Protein AF-0000000075761206 (afdb_homodimer)

pLDDT: mean 88.57, std 21.45, range [25.67, 98.94]

Structure (mmCIF, N/CA/C/O backbone):
data_AF-0000000075761206-model_v1
#
loop_
_entity.id
_entity.type
_entity.pdbx_description
1 polymer 'LexA repressor'
#
loop_
_atom_site.group_PDB
_atom_site.id
_atom_site.type_symbol
_atom_site.label_atom_id
_atom_site.label_alt_id
_atom_site.label_comp_id
_atom_site.label_asym_id
_atom_site.label_entity_id
_atom_site.label_seq_id
_atom_site.pdbx_PDB_ins_code
_atom_site.Cartn_x
_atom_site.Cartn_y
_atom_site.Cartn_z
_atom_site.occupancy
_atom_site.B_iso_or_equiv
_atom_site.auth_seq_id
_atom_site.auth_comp_id
_atom_site.auth_asym_id
_atom_site.auth_atom_id
_atom_site.pdbx_PDB_model_num
ATOM 1 N N . MET A 1 1 ? 5.352 8.328 -71.312 1 27.55 1 MET A N 1
ATOM 2 C CA . MET A 1 1 ? 6.062 8.516 -70.062 1 27.55 1 MET A CA 1
ATOM 3 C C . MET A 1 1 ? 5.094 8.875 -68.938 1 27.55 1 MET A C 1
ATOM 5 O O . MET A 1 1 ? 4.555 9.984 -68.875 1 27.55 1 MET A O 1
ATOM 9 N N . THR A 1 2 ? 4.219 7.879 -68.5 1 35.56 2 THR A N 1
ATOM 10 C CA . THR A 1 2 ? 3.029 7.973 -67.625 1 35.56 2 THR A CA 1
ATOM 11 C C . THR A 1 2 ? 3.402 8.359 -66.25 1 35.56 2 THR A C 1
ATOM 13 O O . THR A 1 2 ? 4.27 7.73 -65.625 1 35.56 2 THR A O 1
ATOM 16 N N . PRO A 1 3 ? 3.1 9.602 -65.75 1 34.59 3 PRO A N 1
ATOM 17 C CA . PRO A 1 3 ? 3.418 10.18 -64.438 1 34.59 3 PRO A CA 1
ATOM 18 C C . PRO A 1 3 ? 2.924 9.312 -63.281 1 34.59 3 PRO A C 1
ATOM 20 O O . PRO A 1 3 ? 1.817 8.773 -63.344 1 34.59 3 PRO A O 1
ATOM 23 N N . GLY A 1 4 ? 3.855 8.555 -62.625 1 31.3 4 GLY A N 1
ATOM 24 C CA . GLY A 1 4 ? 3.67 7.648 -61.531 1 31.3 4 GLY A CA 1
ATOM 25 C C . GLY A 1 4 ? 2.982 8.297 -60.344 1 31.3 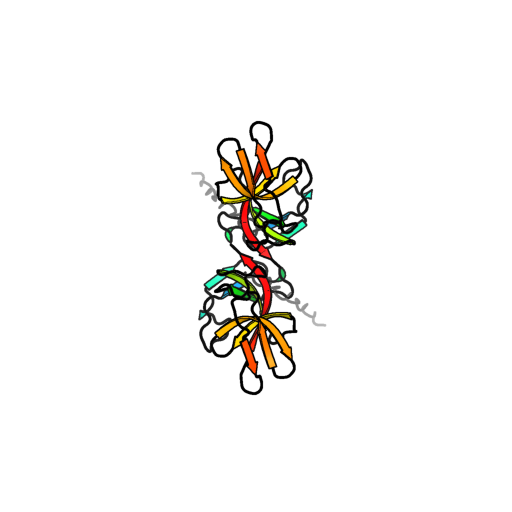4 GLY A C 1
ATOM 26 O O . GLY A 1 4 ? 3.314 9.422 -59.969 1 31.3 4 GLY A O 1
ATOM 27 N N . ALA A 1 5 ? 1.617 8.148 -60.25 1 36.09 5 ALA A N 1
ATOM 28 C CA . ALA A 1 5 ? 0.769 8.516 -59.125 1 36.09 5 ALA A CA 1
ATOM 29 C C . ALA A 1 5 ? 1.471 8.234 -57.781 1 36.09 5 ALA A C 1
ATOM 31 O O . ALA A 1 5 ? 2.035 7.152 -57.594 1 36.09 5 ALA A O 1
ATOM 32 N N . SER A 1 6 ? 2.074 9.281 -57.094 1 34.81 6 SER A N 1
ATOM 33 C CA . SER A 1 6 ? 2.639 9.344 -55.75 1 34.81 6 SER A CA 1
ATOM 34 C C . SER A 1 6 ? 1.782 8.57 -54.781 1 34.81 6 SER A C 1
ATOM 36 O O . SER A 1 6 ? 0.569 8.773 -54.688 1 34.81 6 SER A O 1
ATOM 38 N N . ARG A 1 7 ? 1.933 7.285 -54.656 1 32.91 7 ARG A N 1
ATOM 39 C CA . ARG A 1 7 ? 1.327 6.43 -53.656 1 32.91 7 ARG A CA 1
ATOM 40 C C . ARG A 1 7 ? 1.375 7.09 -52.281 1 32.91 7 ARG A C 1
ATOM 42 O O . ARG A 1 7 ? 2.453 7.426 -51.781 1 32.91 7 ARG A O 1
ATOM 49 N N . GLY A 1 8 ? 0.396 7.957 -52.031 1 32.03 8 GLY A N 1
ATOM 50 C CA . GLY A 1 8 ? 0.216 8.516 -50.719 1 32.03 8 GLY A CA 1
ATOM 51 C C . GLY A 1 8 ? 0.397 7.488 -49.594 1 32.03 8 GLY A C 1
ATOM 52 O O . GLY A 1 8 ? -0.206 6.414 -49.625 1 32.03 8 GLY A O 1
ATOM 53 N N . ILE A 1 9 ? 1.616 7.273 -49.094 1 33.28 9 ILE A N 1
ATOM 54 C CA . ILE A 1 9 ? 1.896 6.473 -47.906 1 33.28 9 ILE A CA 1
ATOM 55 C C . ILE A 1 9 ? 0.897 6.812 -46.812 1 33.28 9 ILE A C 1
ATOM 57 O O . ILE A 1 9 ? 0.814 7.965 -46.375 1 33.28 9 ILE A O 1
ATOM 61 N N . ARG A 1 10 ? -0.232 6.105 -46.844 1 31.61 10 ARG A N 1
ATOM 62 C CA . ARG A 1 10 ? -1.159 6.234 -45.719 1 31.61 10 ARG A CA 1
ATOM 63 C C . ARG A 1 10 ? -0.436 6.07 -44.375 1 31.61 10 ARG A C 1
ATOM 65 O O . ARG A 1 10 ? 0.305 5.105 -44.188 1 31.61 10 ARG A O 1
ATOM 72 N N . ILE A 1 11 ? -0.038 7.152 -43.719 1 33.81 11 ILE A N 1
ATOM 73 C CA . ILE A 1 11 ? 0.456 7.129 -42.344 1 33.81 11 ILE A CA 1
ATOM 74 C C . ILE A 1 11 ? -0.435 6.227 -41.5 1 33.81 11 ILE A C 1
ATOM 76 O O . ILE A 1 11 ? -1.654 6.41 -41.469 1 33.81 11 ILE A O 1
ATOM 80 N N . PRO A 1 12 ? 0.024 5.035 -41.219 1 35.25 12 PRO A N 1
ATOM 81 C CA . PRO A 1 12 ? -0.83 4.207 -40.375 1 35.25 12 PRO A CA 1
ATOM 82 C C . PRO A 1 12 ? -1.473 4.996 -39.25 1 35.25 12 PRO A C 1
ATOM 84 O O . PRO A 1 12 ? -0.913 5.996 -38.781 1 35.25 12 PRO A O 1
ATOM 87 N N . ASP A 1 13 ? -2.719 5.109 -39.25 1 35.94 13 ASP A N 1
ATOM 88 C CA . ASP A 1 13 ? -3.486 5.664 -38.125 1 35.94 13 ASP A CA 1
ATOM 89 C C . ASP A 1 13 ? -2.875 5.27 -36.781 1 35.94 13 ASP A C 1
ATOM 91 O O . ASP A 1 13 ? -2.721 4.082 -36.5 1 35.94 13 ASP A O 1
ATOM 95 N N . PHE A 1 14 ? -1.848 5.969 -36.375 1 33.09 14 PHE A N 1
ATOM 96 C CA . PHE A 1 14 ? -1.471 5.82 -34.969 1 33.09 14 PHE A CA 1
ATOM 97 C C . PHE A 1 14 ? -2.707 5.715 -34.094 1 33.09 14 PHE A C 1
ATOM 99 O O . PHE A 1 14 ? -3.441 6.691 -33.938 1 33.09 14 PHE A O 1
ATOM 106 N N . GLU A 1 15 ? -3.49 4.758 -34.281 1 36.69 15 GLU A N 1
ATOM 107 C CA . GLU A 1 15 ? -4.492 4.59 -33.219 1 36.69 15 GLU A CA 1
ATOM 108 C C . GLU A 1 15 ? -3.906 4.898 -31.844 1 36.69 15 GLU A C 1
ATOM 110 O O . GLU A 1 15 ? -2.855 4.371 -31.469 1 36.69 15 GLU A O 1
ATOM 115 N N . PRO A 1 16 ? -4.066 6.102 -31.344 1 37.22 16 PRO A N 1
ATOM 116 C CA . PRO A 1 16 ? -3.512 6.312 -30 1 37.22 16 PRO A CA 1
ATOM 117 C C . PRO A 1 16 ? -3.559 5.051 -29.141 1 37.22 16 PRO A C 1
ATOM 119 O O . PRO A 1 16 ? -4.418 4.191 -29.344 1 37.22 16 PRO A O 1
ATOM 122 N N . ALA A 1 17 ? -2.467 4.559 -28.703 1 38.97 17 ALA A N 1
ATOM 123 C CA . ALA A 1 17 ? -2.492 3.453 -27.75 1 38.97 17 ALA A CA 1
ATOM 124 C C . ALA A 1 17 ? -3.783 3.461 -26.922 1 38.97 17 ALA A C 1
ATOM 126 O O . ALA A 1 17 ? -4.348 4.523 -26.656 1 38.97 17 ALA A O 1
ATOM 127 N N . PRO A 1 18 ? -4.742 2.584 -27.094 1 39.47 18 PRO A N 1
ATOM 128 C CA . PRO A 1 18 ? -5.973 2.658 -26.297 1 39.47 18 PRO A CA 1
ATOM 129 C C . PRO A 1 18 ? -5.828 3.557 -25.062 1 39.47 18 PRO A C 1
ATOM 131 O O . PRO A 1 18 ? -4.719 3.736 -24.547 1 39.47 18 PRO A O 1
ATOM 134 N N . ALA A 1 19 ? -6.504 4.516 -24.797 1 43.75 19 ALA A N 1
ATOM 135 C CA . ALA A 1 19 ? -6.664 5.219 -23.531 1 43.75 19 ALA A CA 1
ATOM 136 C C . ALA A 1 19 ? -6.098 4.395 -22.375 1 43.75 19 ALA A C 1
ATOM 138 O O . ALA A 1 19 ? -6.336 3.188 -22.297 1 43.75 19 ALA A O 1
ATOM 139 N N . GLU A 1 20 ? -4.824 4.523 -21.859 1 52.78 20 GLU A N 1
ATOM 140 C CA . GLU A 1 20 ? -4.066 3.891 -20.781 1 52.78 20 GLU A CA 1
ATOM 141 C C . GLU A 1 20 ? -5 3.266 -19.75 1 52.78 20 GLU A C 1
ATOM 143 O O . GLU A 1 20 ? -5.543 3.965 -18.891 1 52.78 20 GLU A O 1
ATOM 148 N N . THR A 1 21 ? -5.77 2.318 -20.062 1 67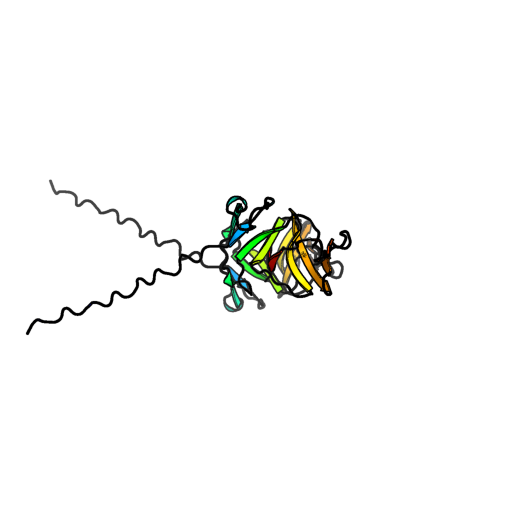.06 21 THR A N 1
ATOM 149 C CA . THR A 1 21 ? -6.781 1.585 -19.312 1 67.06 21 THR A CA 1
ATOM 150 C C . THR A 1 21 ? -6.234 1.143 -17.953 1 67.06 21 THR A C 1
ATOM 152 O O . THR A 1 21 ? -5.078 0.733 -17.844 1 67.06 21 THR A O 1
ATOM 155 N N . GLY A 1 22 ? -6.676 1.51 -16.703 1 91.56 22 GLY A N 1
ATOM 156 C CA . GLY A 1 22 ? -6.488 1.137 -15.312 1 91.56 22 GLY A CA 1
ATOM 157 C C . GLY A 1 22 ? -6.25 -0.348 -15.125 1 91.56 22 GLY A C 1
ATOM 158 O O . GLY A 1 22 ? -6.051 -1.081 -16.094 1 91.56 22 GLY A O 1
ATOM 159 N N . LEU A 1 23 ? -5.902 -0.805 -14.047 1 97.88 23 LEU A N 1
ATOM 160 C CA . LEU A 1 23 ? -5.691 -2.199 -13.68 1 97.88 23 LEU A CA 1
ATOM 161 C C . LEU A 1 23 ? -6.977 -2.822 -13.141 1 97.88 23 LEU A C 1
ATOM 163 O O . LEU A 1 23 ? -7.641 -2.244 -12.281 1 97.88 23 LEU A O 1
ATOM 167 N N . PRO A 1 24 ? -7.336 -4.016 -13.727 1 98.25 24 PRO A N 1
ATOM 168 C CA . PRO A 1 24 ? -8.492 -4.691 -13.141 1 98.25 24 PRO A CA 1
ATOM 169 C C . PRO A 1 24 ? -8.234 -5.184 -11.719 1 98.25 24 PRO A C 1
ATOM 171 O O . PRO A 1 24 ? -7.125 -5.617 -11.406 1 98.25 24 PRO A O 1
ATOM 174 N N . ILE A 1 25 ? -9.211 -5.113 -10.891 1 98.5 25 ILE A N 1
ATOM 175 C CA . ILE A 1 25 ? -9.164 -5.656 -9.539 1 98.5 25 ILE A CA 1
ATOM 176 C C . ILE A 1 25 ? -9.867 -7.012 -9.5 1 98.5 25 ILE A C 1
ATOM 178 O O . ILE A 1 25 ? -11.062 -7.105 -9.781 1 98.5 25 ILE A O 1
ATOM 182 N N . ILE A 1 26 ? -9.047 -7.977 -9.172 1 98.44 26 ILE A N 1
ATOM 183 C CA . ILE A 1 26 ? -9.547 -9.344 -9.078 1 98.44 26 ILE A CA 1
ATOM 184 C C . ILE A 1 26 ? -9.93 -9.656 -7.637 1 98.44 26 ILE A C 1
ATOM 186 O O . ILE A 1 26 ? -9.125 -9.5 -6.719 1 98.44 26 ILE A O 1
ATOM 190 N N . GLY A 1 27 ? -11.117 -10.102 -7.465 1 95.88 27 GLY A N 1
ATOM 191 C CA . GLY A 1 27 ? -11.586 -10.508 -6.152 1 95.88 27 GLY A CA 1
ATOM 192 C C . GLY A 1 27 ? -11.531 -12.008 -5.93 1 95.88 27 GLY A C 1
ATOM 193 O O . GLY A 1 27 ? -10.469 -12.617 -6.043 1 95.88 27 GLY A O 1
ATOM 194 N N . ARG A 1 28 ? -12.648 -12.617 -5.766 1 90.56 28 ARG A N 1
ATOM 195 C CA . ARG A 1 28 ? -12.719 -14.055 -5.539 1 90.56 28 ARG A CA 1
ATOM 196 C C . ARG A 1 28 ? -12.43 -14.828 -6.824 1 90.56 28 ARG A C 1
ATOM 198 O O . ARG A 1 28 ? -13.031 -14.562 -7.867 1 90.56 28 ARG A O 1
ATOM 205 N N . VAL A 1 29 ? -11.523 -15.703 -6.621 1 94.75 29 VAL A N 1
ATOM 206 C CA . VAL A 1 29 ? -11.117 -16.5 -7.777 1 94.75 29 VAL A CA 1
ATOM 207 C C . VAL A 1 29 ? -11.812 -17.859 -7.742 1 94.75 29 VAL A C 1
ATOM 209 O O . VAL A 1 29 ? -11.656 -18.609 -6.777 1 94.75 29 VAL A O 1
ATOM 212 N N . ALA A 1 30 ? -12.539 -18.156 -8.75 1 89.5 30 ALA A N 1
ATOM 213 C CA . ALA A 1 30 ? -13.242 -19.438 -8.859 1 89.5 30 ALA A CA 1
ATOM 214 C C . ALA A 1 30 ? -12.289 -20.562 -9.234 1 89.5 30 ALA A C 1
ATOM 216 O O . ALA A 1 30 ? -11.344 -20.359 -10 1 89.5 30 ALA A O 1
ATOM 217 N N . ALA A 1 31 ? -12.68 -21.719 -8.711 1 89.56 31 ALA A N 1
ATOM 218 C CA . ALA A 1 31 ? -11.875 -22.891 -9.039 1 89.56 31 ALA A CA 1
ATOM 219 C C . ALA A 1 31 ? -11.953 -23.219 -10.523 1 89.56 31 ALA A C 1
ATOM 221 O O . ALA A 1 31 ? -13.023 -23.125 -11.133 1 89.56 31 ALA A O 1
ATOM 222 N N . GLY A 1 32 ? -10.758 -23.484 -11 1 87.5 32 GLY A N 1
ATOM 223 C CA . GLY A 1 32 ? -10.711 -24.016 -12.359 1 87.5 32 GLY A CA 1
ATOM 224 C C . GLY A 1 32 ? -10.734 -22.922 -13.422 1 87.5 32 GLY A C 1
ATOM 225 O O . GLY A 1 32 ? -10.719 -23.219 -14.617 1 87.5 32 GLY A O 1
ATOM 226 N N . ALA A 1 33 ? -10.852 -21.75 -13.047 1 92.69 33 ALA A N 1
ATOM 227 C CA . ALA A 1 33 ? -10.883 -20.656 -14.016 1 92.69 33 ALA A CA 1
ATOM 228 C C . ALA A 1 33 ? -9.594 -19.844 -13.961 1 92.69 33 ALA A C 1
ATOM 230 O O . ALA A 1 33 ? -8.984 -19.719 -12.906 1 92.69 33 ALA A O 1
ATOM 231 N N . PRO A 1 34 ? -9.25 -19.312 -15.133 1 94.88 34 PRO A N 1
ATOM 232 C CA . PRO A 1 34 ? -8.078 -18.438 -15.117 1 94.88 34 PRO A CA 1
ATOM 233 C C . PRO A 1 34 ? -8.25 -17.25 -14.188 1 94.88 34 PRO A C 1
ATOM 235 O O . PRO A 1 34 ? -9.359 -16.719 -14.055 1 94.88 34 PRO A O 1
ATOM 238 N N . ILE A 1 35 ? -7.223 -16.828 -13.594 1 95.81 35 ILE A N 1
ATOM 239 C CA . ILE A 1 35 ? -7.281 -15.773 -12.586 1 95.81 35 ILE A CA 1
ATOM 240 C C . ILE A 1 35 ? -7.871 -14.508 -13.203 1 95.81 35 ILE A C 1
ATOM 242 O O . ILE A 1 35 ? -8.578 -13.758 -12.531 1 95.81 35 ILE A O 1
ATOM 246 N N . LEU A 1 36 ? -7.578 -14.266 -14.484 1 96 36 LEU A N 1
ATOM 247 C CA . LEU A 1 36 ? -8 -13.016 -15.109 1 96 36 LEU A CA 1
ATOM 248 C C . LEU A 1 36 ? -9.344 -13.18 -15.812 1 96 36 LEU A C 1
ATOM 250 O O . LEU A 1 36 ? -9.734 -12.344 -16.625 1 96 36 LEU A O 1
ATOM 254 N N . ALA A 1 37 ? -9.992 -14.242 -15.508 1 96.25 37 ALA A N 1
ATOM 255 C CA . ALA A 1 37 ? -11.328 -14.43 -16.062 1 96.25 37 ALA A CA 1
ATOM 256 C C . ALA A 1 37 ? -12.242 -13.266 -15.695 1 96.25 37 ALA A C 1
ATOM 258 O O . ALA A 1 37 ? -12.18 -12.742 -14.578 1 96.25 37 ALA A O 1
ATOM 259 N N . GLN A 1 38 ? -13.117 -12.898 -16.578 1 94.69 38 GLN A N 1
ATOM 260 C CA . GLN A 1 38 ? -14.008 -11.758 -16.391 1 94.69 38 GLN A CA 1
ATOM 261 C C . GLN A 1 38 ? -14.844 -11.906 -15.125 1 94.69 38 GLN A C 1
ATOM 263 O O . GLN A 1 38 ? -15.148 -10.922 -14.453 1 94.69 38 GLN A O 1
ATOM 268 N N . GLN A 1 39 ? -15.18 -13.109 -14.844 1 95.31 39 GLN A N 1
ATOM 269 C CA . GLN A 1 39 ? -16.047 -13.375 -13.695 1 95.31 39 GLN A CA 1
ATOM 270 C C . GLN A 1 39 ? -15.336 -13.008 -12.391 1 95.31 39 GLN A C 1
ATOM 272 O O . GLN A 1 39 ? -15.984 -12.859 -11.352 1 95.31 39 GLN A O 1
ATOM 277 N N . HIS A 1 40 ? -14.031 -12.898 -12.43 1 96.5 40 HIS A N 1
ATOM 278 C CA . HIS A 1 40 ? -13.266 -12.586 -11.227 1 96.5 40 HIS A CA 1
ATOM 279 C C . HIS A 1 40 ? -13.078 -11.078 -11.07 1 96.5 40 HIS A C 1
ATOM 281 O O . HIS A 1 40 ? -12.695 -10.609 -10 1 96.5 40 HIS A O 1
ATOM 287 N N . VAL A 1 41 ? -13.336 -10.266 -12.062 1 96.81 41 VAL A N 1
ATOM 288 C CA . VAL A 1 41 ? -13.055 -8.836 -12.062 1 96.81 41 VAL A CA 1
ATOM 289 C C . VAL A 1 41 ? -14.133 -8.102 -11.281 1 96.81 41 VAL A C 1
ATOM 291 O O . VAL A 1 41 ? -15.312 -8.133 -11.641 1 96.81 41 VAL A O 1
ATOM 294 N N . GLU A 1 42 ? -13.734 -7.406 -10.281 1 96.81 42 GLU A N 1
ATOM 295 C CA . GLU A 1 42 ? -14.656 -6.645 -9.445 1 96.81 42 GLU A CA 1
ATOM 296 C C . GLU A 1 42 ? -14.789 -5.203 -9.93 1 96.81 42 GLU A C 1
ATOM 298 O O . GLU A 1 42 ? -15.891 -4.656 -9.984 1 96.81 42 GLU A O 1
ATOM 303 N N . GLU A 1 43 ? -13.773 -4.582 -10.172 1 95.31 43 GLU A N 1
ATOM 304 C CA . GLU A 1 43 ? -13.641 -3.197 -10.602 1 95.31 43 GLU A CA 1
ATOM 305 C C . GLU A 1 43 ? -12.258 -2.93 -11.188 1 95.31 43 GLU A C 1
ATOM 307 O O . GLU A 1 43 ? -11.508 -3.863 -11.469 1 95.31 43 GLU A O 1
ATOM 312 N N . SER A 1 44 ? -12 -1.65 -11.469 1 96.5 44 SER A N 1
ATOM 313 C CA . SER A 1 44 ? -10.68 -1.269 -11.961 1 96.5 44 SER A CA 1
ATOM 314 C C . SER A 1 44 ? -10.102 -0.104 -11.164 1 96.5 44 SER A C 1
ATOM 316 O O . SER A 1 44 ? -10.844 0.634 -10.508 1 96.5 44 SER A O 1
ATOM 318 N N . CYS A 1 45 ? -8.922 -0.13 -11.133 1 96.38 45 CYS A N 1
ATOM 319 C CA . CYS A 1 45 ? -8.18 0.989 -10.555 1 96.38 45 CYS A CA 1
ATOM 320 C C . CYS A 1 45 ? -7.441 1.771 -11.633 1 96.38 45 CYS A C 1
ATOM 322 O O . CYS A 1 45 ? -6.637 1.204 -12.375 1 96.38 45 CYS A O 1
ATOM 324 N N . GLN A 1 46 ? -7.711 3.043 -11.711 1 95.06 46 GLN A N 1
ATOM 325 C CA . GLN A 1 46 ? -7.082 3.881 -12.727 1 95.06 46 GLN A CA 1
ATOM 326 C C . GLN A 1 46 ? -5.66 4.266 -12.32 1 95.06 46 GLN A C 1
ATOM 328 O O . GLN A 1 46 ? -5.391 5.426 -12.008 1 95.06 46 GLN A O 1
ATOM 333 N N . ILE A 1 47 ? -4.836 3.289 -12.367 1 96.38 47 ILE A N 1
ATOM 334 C CA . ILE A 1 47 ? -3.41 3.475 -12.133 1 96.38 47 ILE A CA 1
ATOM 335 C C . ILE A 1 47 ? -2.613 2.924 -13.312 1 96.38 47 ILE A C 1
ATOM 337 O O . ILE A 1 47 ? -2.992 1.91 -13.906 1 96.38 47 ILE A O 1
ATOM 341 N N . SER A 1 48 ? -1.527 3.621 -13.555 1 95.31 48 SER A N 1
ATOM 342 C CA . SER A 1 48 ? -0.69 3.146 -14.648 1 95.31 48 SER A CA 1
ATOM 343 C C . SER A 1 48 ? -0.005 1.832 -14.297 1 95.31 48 SER A C 1
ATOM 345 O O . SER A 1 48 ? 0.671 1.737 -13.266 1 95.31 48 SER A O 1
ATOM 347 N N . PRO A 1 49 ? -0.146 0.868 -15.148 1 96.94 49 PRO A N 1
ATOM 348 C CA . PRO A 1 49 ? 0.581 -0.384 -14.93 1 96.94 49 PRO A CA 1
ATOM 349 C C . PRO A 1 49 ? 2.084 -0.171 -14.766 1 96.94 49 PRO A C 1
ATOM 351 O O . PRO A 1 49 ? 2.729 -0.888 -13.992 1 96.94 49 PRO A O 1
ATOM 354 N N . ALA A 1 50 ? 2.615 0.796 -15.438 1 96.12 50 ALA A N 1
ATOM 355 C CA . ALA A 1 50 ? 4.055 1.027 -15.5 1 96.12 50 ALA A CA 1
ATOM 356 C C . ALA A 1 50 ? 4.566 1.683 -14.219 1 96.12 50 ALA A C 1
ATOM 358 O O . ALA A 1 50 ? 5.773 1.857 -14.047 1 96.12 50 ALA A O 1
ATOM 359 N N . PHE A 1 51 ? 3.684 1.989 -13.352 1 95.88 51 PHE A N 1
ATOM 360 C CA . PHE A 1 51 ? 4.078 2.498 -12.047 1 95.88 51 PHE A CA 1
ATOM 361 C C . PHE A 1 51 ? 4.824 1.432 -11.25 1 95.88 51 PHE A C 1
ATOM 363 O O . PHE A 1 51 ? 5.621 1.752 -10.367 1 95.88 51 PHE A O 1
ATOM 370 N N . PHE A 1 52 ? 4.531 0.242 -11.586 1 97.75 52 PHE A N 1
ATOM 371 C CA . PHE A 1 52 ? 5.176 -0.91 -10.961 1 97.75 52 PHE A CA 1
ATOM 372 C C . PHE A 1 52 ? 6.254 -1.483 -11.875 1 97.75 52 PHE A C 1
ATOM 374 O O . PHE A 1 52 ? 6.199 -1.307 -13.094 1 97.75 52 PHE A O 1
ATOM 381 N N . HIS A 1 53 ? 7.203 -2.242 -11.219 1 97.38 53 HIS A N 1
ATOM 382 C CA . HIS A 1 53 ? 8.281 -2.854 -11.992 1 97.38 53 HIS A CA 1
ATOM 383 C C . HIS A 1 53 ? 8.594 -4.258 -11.484 1 97.38 53 HIS A C 1
ATOM 385 O O . HIS A 1 53 ? 8.984 -4.434 -10.328 1 97.38 53 HIS A O 1
ATOM 391 N N . PRO A 1 54 ? 8.586 -5.18 -12.453 1 97.88 54 PRO A N 1
ATOM 392 C CA . PRO A 1 54 ? 7.969 -5.148 -13.781 1 97.88 54 PRO A CA 1
ATOM 393 C C . PRO A 1 54 ? 6.531 -4.633 -13.75 1 97.88 54 PRO A C 1
ATOM 395 O O . PRO A 1 54 ? 5.957 -4.461 -12.672 1 97.88 54 PRO A O 1
ATOM 398 N N . ARG A 1 55 ? 5.93 -4.312 -14.867 1 97.56 55 ARG A N 1
ATOM 399 C CA . ARG A 1 55 ? 4.594 -3.725 -14.938 1 97.56 55 ARG A CA 1
ATOM 400 C C . ARG A 1 55 ? 3.551 -4.668 -14.344 1 97.56 55 ARG A C 1
ATOM 402 O O . ARG A 1 55 ? 3.66 -5.887 -14.477 1 97.56 55 ARG A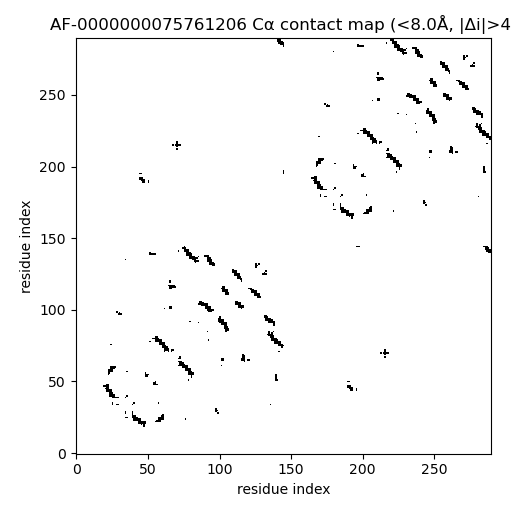 O 1
ATOM 409 N N . ALA A 1 56 ? 2.619 -4.109 -13.688 1 98.5 56 ALA A N 1
ATOM 410 C CA . ALA A 1 56 ? 1.512 -4.898 -13.156 1 98.5 56 ALA A CA 1
ATOM 411 C C . ALA A 1 56 ? 0.485 -5.203 -14.25 1 98.5 56 ALA A C 1
ATOM 413 O O . ALA A 1 56 ? 0.246 -4.383 -15.133 1 98.5 56 ALA A O 1
ATOM 414 N N . ASP A 1 57 ? -0.099 -6.355 -14.055 1 98.5 57 ASP A N 1
ATOM 415 C CA . ASP A 1 57 ? -1.128 -6.758 -15.016 1 98.5 57 ASP A CA 1
ATOM 416 C C . ASP A 1 57 ? -2.514 -6.727 -14.367 1 98.5 57 ASP A C 1
ATOM 418 O O . ASP A 1 57 ? -3.52 -6.559 -15.062 1 98.5 57 ASP A O 1
ATOM 422 N N . TYR A 1 58 ? -2.619 -6.844 -13.141 1 98.69 58 TYR A N 1
ATOM 423 C CA . TYR A 1 58 ? -3.875 -6.801 -12.398 1 98.69 58 TYR A CA 1
ATOM 424 C C . TYR A 1 58 ? -3.625 -6.547 -10.914 1 98.69 58 TYR A C 1
ATOM 426 O O . TYR A 1 58 ? -2.479 -6.574 -10.461 1 98.69 58 TYR A O 1
ATOM 434 N N . LEU A 1 59 ? -4.645 -6.207 -10.211 1 98.75 59 LEU A N 1
ATOM 435 C CA . LEU A 1 59 ? -4.652 -6.113 -8.758 1 98.75 59 LEU A CA 1
ATOM 436 C C . LEU A 1 59 ? -5.461 -7.254 -8.148 1 98.75 59 LEU A C 1
ATOM 438 O O . LEU A 1 59 ? -6.555 -7.57 -8.617 1 98.75 59 LEU A O 1
ATOM 442 N N . LEU A 1 60 ? -4.895 -7.859 -7.164 1 98.75 60 LEU A N 1
ATOM 443 C CA . LEU A 1 60 ? -5.574 -8.953 -6.473 1 98.75 60 LEU A CA 1
ATOM 444 C C . LEU A 1 60 ? -5.969 -8.531 -5.059 1 98.75 60 LEU A C 1
ATOM 446 O O . LEU A 1 60 ? -5.125 -8.086 -4.277 1 98.75 60 LEU A O 1
ATOM 450 N N . ARG A 1 61 ? -7.199 -8.672 -4.754 1 98.62 61 ARG A N 1
ATOM 451 C CA . ARG A 1 61 ? -7.625 -8.367 -3.395 1 98.62 61 ARG A CA 1
ATOM 452 C C . ARG A 1 61 ? -7.137 -9.43 -2.416 1 98.62 61 ARG A C 1
ATOM 454 O O . ARG A 1 61 ? -7.461 -10.609 -2.564 1 98.62 61 ARG A O 1
ATOM 461 N N . VAL A 1 62 ? -6.418 -9.016 -1.457 1 98.44 62 VAL A N 1
ATOM 462 C CA . VAL A 1 62 ? -5.848 -9.914 -0.461 1 98.44 62 VAL A CA 1
ATOM 463 C C . VAL A 1 62 ? -6.91 -10.281 0.573 1 98.44 62 VAL A C 1
ATOM 465 O O . VAL A 1 62 ? -7.672 -9.422 1.022 1 98.44 62 VAL A O 1
ATOM 468 N N . HIS A 1 63 ? -6.941 -11.5 0.872 1 96.94 63 HIS A N 1
ATOM 469 C CA . HIS A 1 63 ? -7.816 -12 1.929 1 96.94 63 HIS A CA 1
ATOM 470 C C . HIS A 1 63 ? -7.016 -12.664 3.041 1 96.94 63 HIS A C 1
ATOM 472 O O . HIS A 1 63 ? -6.227 -13.578 2.781 1 96.94 63 HIS A O 1
ATOM 478 N N . GLY A 1 64 ? -7.234 -12.117 4.258 1 97.12 64 GLY A N 1
ATOM 479 C CA . GLY A 1 64 ? -6.574 -12.719 5.406 1 97.12 64 GLY A CA 1
ATOM 480 C C . GLY A 1 64 ? -5.316 -11.977 5.82 1 97.12 64 GLY A C 1
ATOM 481 O O . GLY A 1 64 ? -5.02 -10.906 5.297 1 97.12 64 GLY A O 1
ATOM 482 N N . MET A 1 65 ? -4.539 -12.672 6.809 1 98 65 MET A N 1
ATOM 483 C CA . MET A 1 65 ? -3.439 -11.961 7.449 1 98 65 MET A CA 1
ATOM 484 C C . MET A 1 65 ? -2.137 -12.742 7.328 1 98 65 MET A C 1
ATOM 486 O O . MET A 1 65 ? -1.213 -12.539 8.117 1 98 65 MET A O 1
ATOM 490 N N . SER A 1 66 ? -2.072 -13.586 6.332 1 98.69 66 SER A N 1
ATOM 491 C CA . SER A 1 66 ? -0.933 -14.5 6.262 1 98.69 66 SER A CA 1
ATOM 492 C C . SER A 1 66 ? 0.359 -13.742 5.969 1 98.69 66 SER A C 1
ATOM 494 O O . SER A 1 66 ? 1.45 -14.219 6.289 1 98.69 66 SER A O 1
ATOM 496 N N . MET A 1 67 ? 0.245 -12.586 5.488 1 98.56 67 MET A N 1
ATOM 497 C CA . MET A 1 67 ? 1.433 -11.859 5.043 1 98.56 67 MET A CA 1
ATOM 498 C C . MET A 1 67 ? 1.62 -10.578 5.852 1 98.56 67 MET A C 1
ATOM 500 O O . MET A 1 67 ? 2.365 -9.688 5.441 1 98.56 67 MET A O 1
ATOM 504 N N . LYS A 1 68 ? 1.112 -10.461 7.008 1 98.19 68 LYS A N 1
ATOM 505 C CA . LYS A 1 68 ? 0.998 -9.234 7.785 1 98.19 68 LYS A CA 1
ATOM 506 C C . LYS A 1 68 ? 2.373 -8.703 8.188 1 98.19 68 LYS A C 1
ATOM 508 O O . LYS A 1 68 ? 2.568 -7.496 8.305 1 98.19 68 LYS A O 1
ATOM 513 N N . ASP A 1 69 ? 3.369 -9.547 8.383 1 97.62 69 ASP A N 1
ATOM 514 C CA . ASP A 1 69 ? 4.66 -9.117 8.906 1 97.62 69 ASP A 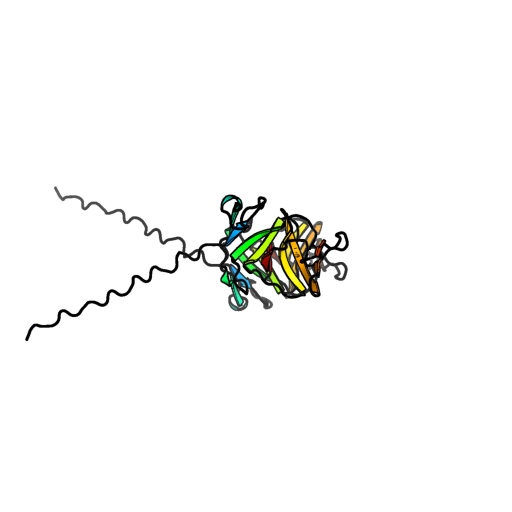CA 1
ATOM 515 C C . ASP A 1 69 ? 5.43 -8.305 7.875 1 97.62 69 ASP A C 1
ATOM 517 O O . ASP A 1 69 ? 6.414 -7.637 8.203 1 97.62 69 ASP A O 1
ATOM 521 N N . ILE A 1 70 ? 4.984 -8.352 6.637 1 97.19 70 ILE A N 1
ATOM 522 C CA . ILE A 1 70 ? 5.641 -7.527 5.621 1 97.19 70 ILE A CA 1
ATOM 523 C C . ILE A 1 70 ? 4.668 -6.465 5.113 1 97.19 70 ILE A C 1
ATOM 525 O O . ILE A 1 70 ? 4.852 -5.922 4.02 1 97.19 70 ILE A O 1
ATOM 529 N N . GLY A 1 71 ? 3.609 -6.277 5.777 1 97.38 71 GLY A N 1
ATOM 530 C CA . GLY A 1 71 ? 2.752 -5.125 5.539 1 97.38 71 GLY A CA 1
ATOM 531 C C . GLY A 1 71 ? 1.658 -5.398 4.523 1 97.38 71 GLY A C 1
ATOM 532 O O . GLY A 1 71 ? 1.135 -4.469 3.902 1 97.38 71 GLY A O 1
ATOM 533 N N . ILE A 1 72 ? 1.369 -6.574 4.246 1 98.38 72 ILE A N 1
ATOM 534 C CA . ILE A 1 72 ? 0.243 -6.941 3.396 1 98.38 72 ILE A CA 1
ATOM 535 C C . ILE A 1 72 ? -0.924 -7.414 4.262 1 98.38 72 ILE A C 1
ATOM 537 O O . ILE A 1 72 ? -0.832 -8.445 4.93 1 98.38 72 ILE A O 1
ATOM 541 N N . TYR A 1 73 ? -2.029 -6.68 4.203 1 98.06 73 TYR A N 1
ATOM 542 C CA . TYR A 1 73 ? -3.145 -6.891 5.117 1 98.06 73 TYR A CA 1
ATOM 543 C C . TYR A 1 73 ? -4.402 -7.297 4.359 1 98.06 73 TYR A C 1
ATOM 545 O O . TYR A 1 73 ? -4.477 -7.133 3.137 1 98.06 73 TYR A O 1
ATOM 553 N N . ASP A 1 74 ? -5.305 -7.82 5.16 1 98.19 74 ASP A N 1
ATOM 554 C CA . ASP A 1 74 ? -6.617 -8.148 4.605 1 98.19 74 ASP A CA 1
ATOM 555 C C . ASP A 1 74 ? -7.242 -6.938 3.918 1 98.19 74 ASP A C 1
ATOM 557 O O . ASP A 1 74 ? -7.27 -5.844 4.484 1 98.19 74 ASP A O 1
ATOM 561 N N . GLY A 1 75 ? -7.703 -7.109 2.668 1 97.56 75 GLY A N 1
ATOM 562 C CA . GLY A 1 75 ? -8.383 -6.055 1.935 1 97.56 75 GLY A CA 1
ATOM 563 C C . GLY A 1 75 ? -7.457 -5.258 1.037 1 97.56 75 GLY A C 1
ATOM 564 O O . GLY A 1 75 ? -7.914 -4.539 0.146 1 97.56 75 GLY A O 1
ATOM 565 N N . ASP A 1 76 ? -6.129 -5.383 1.224 1 98.56 76 ASP A N 1
ATOM 566 C CA . ASP A 1 76 ? -5.168 -4.719 0.35 1 98.56 76 ASP A CA 1
ATOM 567 C C . ASP A 1 76 ? -5.32 -5.191 -1.095 1 98.56 76 ASP A C 1
ATOM 569 O O . ASP A 1 76 ? -5.871 -6.266 -1.347 1 98.56 76 ASP A O 1
ATOM 573 N N . LEU A 1 77 ? -4.875 -4.352 -1.96 1 98.81 77 LEU A N 1
ATOM 574 C CA . LEU A 1 77 ? -4.754 -4.73 -3.363 1 98.81 77 LEU A CA 1
ATOM 575 C C . LEU A 1 77 ? -3.297 -5.008 -3.727 1 98.81 77 LEU A C 1
ATOM 577 O O . LEU A 1 77 ? -2.449 -4.117 -3.627 1 98.81 77 LEU A O 1
ATOM 581 N N . LEU A 1 78 ? -3.039 -6.176 -4.078 1 98.88 78 LEU A N 1
ATOM 582 C CA . LEU A 1 78 ? -1.7 -6.578 -4.496 1 98.88 78 LEU A CA 1
ATOM 583 C C . LEU A 1 78 ? -1.517 -6.371 -6 1 98.88 78 LEU A C 1
ATOM 585 O O . LEU A 1 78 ? -2.303 -6.887 -6.801 1 98.88 78 LEU A O 1
ATOM 589 N N . ALA A 1 79 ? -0.551 -5.59 -6.398 1 98.88 79 ALA A N 1
ATOM 590 C CA . ALA A 1 79 ? -0.192 -5.461 -7.809 1 98.88 79 ALA A CA 1
ATOM 591 C C . ALA A 1 79 ? 0.603 -6.672 -8.281 1 98.88 79 ALA A C 1
ATOM 593 O O . ALA A 1 79 ? 1.608 -7.043 -7.672 1 98.88 79 ALA A O 1
ATOM 594 N N . VAL A 1 80 ? 0.152 -7.242 -9.406 1 98.88 80 VAL A N 1
ATOM 595 C CA . VAL A 1 80 ? 0.717 -8.531 -9.805 1 98.88 80 VAL A CA 1
ATOM 596 C C . VAL A 1 80 ? 1.213 -8.453 -11.242 1 98.88 80 VAL A C 1
ATOM 598 O O . VAL A 1 80 ? 0.5 -7.973 -12.125 1 98.88 80 VAL A O 1
ATOM 601 N N . HIS A 1 81 ? 2.398 -8.812 -11.406 1 98.88 81 HIS A N 1
ATOM 602 C CA . HIS A 1 81 ? 2.941 -9.078 -12.734 1 98.88 81 HIS A CA 1
ATOM 603 C C . HIS A 1 81 ? 2.754 -10.539 -13.125 1 98.88 81 HIS A C 1
ATOM 605 O O . HIS A 1 81 ? 3.275 -11.438 -12.469 1 98.88 81 HIS A O 1
ATOM 611 N N . THR A 1 82 ? 2.012 -10.781 -14.18 1 98.69 82 THR A N 1
ATOM 612 C CA . THR A 1 82 ? 1.726 -12.148 -14.586 1 98.69 82 THR A CA 1
ATOM 613 C C . THR A 1 82 ? 2.99 -12.836 -15.094 1 98.69 82 THR A C 1
ATOM 615 O O . THR A 1 82 ? 3.695 -12.305 -15.953 1 98.69 82 THR A O 1
ATOM 618 N N . THR A 1 83 ? 3.271 -13.992 -14.531 1 98.56 83 THR A N 1
ATOM 619 C CA . THR A 1 83 ? 4.359 -14.867 -14.938 1 98.56 83 THR A CA 1
ATOM 620 C C . THR A 1 83 ? 4.172 -16.266 -14.359 1 98.56 83 THR A C 1
ATOM 622 O O . THR A 1 83 ? 3.418 -16.453 -13.406 1 98.56 83 THR A O 1
ATOM 625 N N . ARG A 1 84 ? 4.867 -17.234 -14.906 1 97.62 84 ARG A N 1
ATOM 626 C CA . ARG A 1 84 ? 4.793 -18.609 -14.414 1 97.62 84 ARG A CA 1
ATOM 627 C C . ARG A 1 84 ? 6.059 -19 -13.656 1 97.62 84 ARG A C 1
ATOM 629 O O . ARG A 1 84 ? 6.168 -20.109 -13.141 1 97.62 84 ARG A O 1
ATOM 636 N N . GLU A 1 85 ? 6.965 -18.031 -13.531 1 97.69 85 GLU A N 1
ATOM 637 C CA . GLU A 1 85 ? 8.25 -18.297 -12.891 1 97.69 85 GLU A CA 1
ATOM 638 C C . GLU A 1 85 ? 8.43 -17.453 -11.641 1 97.69 85 GLU A C 1
ATOM 640 O O . GLU A 1 85 ? 7.93 -16.328 -11.57 1 97.69 85 GLU A O 1
ATOM 645 N N . ALA A 1 86 ? 9.148 -18.094 -10.727 1 98.44 86 ALA A N 1
ATOM 646 C CA . ALA A 1 86 ? 9.484 -17.375 -9.508 1 98.44 86 ALA A CA 1
ATOM 647 C C . ALA A 1 86 ? 10.852 -17.797 -8.977 1 98.44 86 ALA A C 1
ATOM 649 O O . ALA A 1 86 ? 11.25 -18.953 -9.125 1 98.44 86 ALA A O 1
ATOM 650 N N . ARG A 1 87 ? 11.477 -16.891 -8.406 1 98.38 87 ARG A N 1
ATOM 651 C CA . ARG A 1 87 ? 12.734 -17.156 -7.719 1 98.38 87 ARG A CA 1
ATOM 652 C C . ARG A 1 87 ? 12.531 -17.219 -6.207 1 98.38 87 ARG A C 1
ATOM 654 O O . ARG A 1 87 ? 11.602 -16.609 -5.68 1 98.38 87 ARG A O 1
ATOM 661 N N . ASN A 1 88 ? 13.477 -17.906 -5.566 1 98.81 88 ASN A N 1
ATOM 662 C CA . ASN A 1 88 ? 13.414 -18.016 -4.113 1 98.81 88 ASN A CA 1
ATOM 663 C C . ASN A 1 88 ? 13.383 -16.625 -3.457 1 98.81 88 ASN A C 1
ATOM 665 O O . ASN A 1 88 ? 14.156 -15.742 -3.834 1 98.81 88 ASN A O 1
ATOM 669 N N . GLY A 1 89 ? 12.453 -16.469 -2.553 1 98.75 89 GLY A N 1
ATOM 670 C CA . GLY A 1 89 ? 12.383 -15.234 -1.795 1 98.75 89 GLY A CA 1
ATOM 671 C C . GLY A 1 89 ? 11.336 -14.273 -2.322 1 98.75 89 GLY A C 1
ATOM 672 O O . GLY A 1 89 ? 10.906 -13.359 -1.61 1 98.75 89 GLY A O 1
ATOM 673 N N . GLN A 1 90 ? 10.906 -14.391 -3.541 1 98.81 90 GLN A N 1
ATOM 674 C CA . GLN A 1 90 ? 9.906 -13.508 -4.125 1 98.81 90 GLN A CA 1
ATOM 675 C C . GLN A 1 90 ? 8.516 -13.797 -3.559 1 98.81 90 GLN A C 1
ATOM 677 O O . GLN A 1 90 ? 8.242 -14.914 -3.127 1 98.81 90 GLN A O 1
ATOM 682 N N . ILE A 1 91 ? 7.746 -12.773 -3.471 1 98.88 91 ILE A N 1
ATOM 683 C CA . ILE A 1 91 ? 6.352 -12.93 -3.082 1 98.88 91 ILE A CA 1
ATOM 684 C C . ILE A 1 91 ? 5.504 -13.258 -4.312 1 98.88 91 ILE A C 1
ATOM 686 O O . ILE A 1 91 ? 5.535 -12.531 -5.305 1 98.88 91 ILE A O 1
ATOM 690 N N . VAL A 1 92 ? 4.703 -14.352 -4.211 1 98.94 92 VAL A N 1
ATOM 691 C CA . VAL A 1 92 ? 4.023 -14.852 -5.402 1 98.94 92 VAL A CA 1
ATOM 692 C C . VAL A 1 92 ? 2.529 -15 -5.125 1 98.94 92 VAL A C 1
ATOM 694 O O . VAL A 1 92 ? 2.119 -15.141 -3.969 1 98.94 92 VAL A O 1
ATOM 697 N N . VAL A 1 93 ? 1.758 -14.875 -6.141 1 98.88 93 VAL A N 1
ATOM 698 C CA . VAL A 1 93 ? 0.417 -15.445 -6.215 1 98.88 93 VAL A CA 1
ATOM 699 C C . VAL A 1 93 ? 0.487 -16.859 -6.797 1 98.88 93 VAL A C 1
ATOM 701 O O . VAL A 1 93 ? 0.917 -17.047 -7.938 1 98.88 93 VAL A O 1
ATOM 704 N N . ALA A 1 94 ? 0.069 -17.781 -6.008 1 98.62 94 ALA A N 1
ATOM 705 C CA . ALA A 1 94 ? 0.204 -19.188 -6.398 1 98.62 94 ALA A CA 1
ATOM 706 C C . ALA A 1 94 ? -1.136 -19.906 -6.312 1 98.62 94 ALA A C 1
ATOM 708 O O . ALA A 1 94 ? -1.931 -19.656 -5.406 1 98.62 94 ALA A O 1
ATOM 709 N N . ARG A 1 95 ? -1.354 -20.75 -7.219 1 97.81 95 ARG A N 1
ATOM 710 C CA . ARG A 1 95 ? -2.518 -21.641 -7.191 1 97.81 95 ARG A CA 1
ATOM 711 C C . ARG A 1 95 ? -2.113 -23.062 -6.852 1 97.81 95 ARG A C 1
ATOM 713 O O . ARG A 1 95 ? -1.272 -23.656 -7.531 1 97.81 95 ARG A O 1
ATOM 720 N N . VAL A 1 96 ? -2.607 -23.547 -5.809 1 95.62 96 VAL A N 1
ATOM 721 C CA . VAL A 1 96 ? -2.467 -24.922 -5.371 1 95.62 96 VAL A CA 1
ATOM 722 C C . VAL A 1 96 ? -3.846 -25.578 -5.266 1 95.62 96 VAL A C 1
ATOM 724 O O . VAL A 1 96 ? -4.637 -25.234 -4.387 1 95.62 96 VAL A O 1
ATOM 727 N N . GLY A 1 97 ? -4.047 -26.484 -6.121 1 91.62 97 GLY A N 1
ATOM 728 C CA . GLY A 1 97 ? -5.41 -26.984 -6.223 1 91.62 97 GLY A CA 1
ATOM 729 C C . GLY A 1 97 ? -6.398 -25.922 -6.68 1 91.62 97 GLY A C 1
ATOM 730 O O . GLY A 1 97 ? -6.207 -25.297 -7.719 1 91.62 97 GLY A O 1
ATOM 731 N N . ASP A 1 98 ? -7.426 -25.719 -5.816 1 90.5 98 ASP A N 1
ATOM 732 C CA . ASP A 1 98 ? -8.484 -24.781 -6.191 1 90.5 98 ASP A CA 1
ATOM 733 C C . ASP A 1 98 ? -8.297 -23.438 -5.488 1 90.5 98 ASP A C 1
ATOM 735 O O . ASP A 1 98 ? -9.164 -22.578 -5.562 1 90.5 98 ASP A O 1
ATOM 739 N N . GLU A 1 99 ? -7.172 -23.328 -4.926 1 92.88 99 GLU A N 1
ATOM 740 C CA . GLU A 1 99 ? -7.004 -22.125 -4.105 1 92.88 99 GLU A CA 1
ATOM 741 C C . GLU A 1 99 ? -5.871 -21.25 -4.629 1 92.88 99 GLU A C 1
ATOM 743 O O . GLU A 1 99 ? -4.848 -21.766 -5.09 1 92.88 99 GLU A O 1
ATOM 748 N N . VAL A 1 100 ? -6.137 -19.984 -4.594 1 97.06 100 VAL A N 1
ATOM 749 C CA . VAL A 1 100 ? -5.102 -19 -4.898 1 97.06 100 VAL A CA 1
ATOM 750 C C . VAL A 1 100 ? -4.625 -18.344 -3.611 1 97.06 100 VAL A C 1
ATOM 752 O O . VAL A 1 100 ? -5.438 -17.922 -2.779 1 97.06 100 VAL A O 1
ATOM 755 N N . THR A 1 101 ? -3.285 -18.25 -3.459 1 97.75 101 THR A N 1
ATOM 756 C CA . THR A 1 101 ? -2.74 -17.703 -2.221 1 97.75 101 THR A CA 1
ATOM 757 C C . THR A 1 101 ? -1.533 -16.812 -2.506 1 97.75 101 THR A C 1
ATOM 759 O O . THR A 1 101 ? -0.91 -16.922 -3.564 1 97.75 101 THR A O 1
ATOM 762 N N . VAL A 1 102 ? -1.286 -15.938 -1.587 1 98.81 102 VAL A N 1
ATOM 763 C CA . VAL A 1 102 ? -0.094 -15.094 -1.608 1 98.81 102 VAL A CA 1
ATOM 764 C C . VAL A 1 102 ? 0.904 -15.578 -0.562 1 98.81 102 VAL A C 1
ATOM 766 O O . VAL A 1 102 ? 0.554 -15.75 0.608 1 98.81 102 VAL A O 1
ATOM 769 N N . LYS A 1 103 ? 2.119 -15.859 -1 1 98.88 103 LYS A N 1
ATOM 770 C CA . LYS A 1 103 ? 3.146 -16.391 -0.109 1 98.88 103 LYS A CA 1
ATOM 771 C C . LYS A 1 103 ? 4.547 -16.062 -0.623 1 98.88 103 LYS A C 1
ATOM 773 O O . LYS A 1 103 ? 4.707 -15.656 -1.776 1 98.88 103 LYS A O 1
ATOM 778 N N . ARG A 1 104 ? 5.469 -16.188 0.234 1 98.94 104 ARG A N 1
ATOM 779 C CA . ARG A 1 104 ? 6.867 -16.172 -0.183 1 98.94 104 ARG A CA 1
ATOM 780 C C . ARG A 1 104 ? 7.281 -17.516 -0.765 1 98.94 104 ARG A C 1
ATOM 782 O O . ARG A 1 104 ? 6.996 -18.562 -0.182 1 98.94 104 ARG A O 1
ATOM 789 N N . PHE A 1 105 ? 8.023 -17.531 -1.849 1 98.94 105 PHE A N 1
ATOM 790 C CA . PHE A 1 105 ? 8.344 -18.719 -2.633 1 98.94 105 PHE A CA 1
ATOM 791 C C . PHE A 1 105 ? 9.711 -19.281 -2.242 1 98.94 105 PHE A C 1
ATOM 793 O O . PHE A 1 105 ? 10.68 -18.531 -2.117 1 98.94 105 PHE A O 1
ATOM 800 N N . LYS A 1 106 ? 9.734 -20.516 -1.973 1 98.94 106 LYS A N 1
ATOM 801 C CA . LYS A 1 106 ? 10.984 -21.234 -1.768 1 98.94 106 LYS A CA 1
ATOM 802 C C . LYS A 1 106 ? 10.953 -22.594 -2.477 1 98.94 106 LYS A C 1
ATOM 804 O O . LYS A 1 106 ? 9.992 -23.344 -2.34 1 98.94 106 LYS A O 1
ATOM 809 N N . ARG A 1 107 ? 11.938 -22.828 -3.209 1 98.62 107 ARG A N 1
ATOM 810 C CA . ARG A 1 107 ? 12.008 -24.094 -3.93 1 98.62 107 ARG A CA 1
ATOM 811 C C . ARG A 1 107 ? 13.367 -24.766 -3.738 1 98.62 107 ARG A C 1
ATOM 813 O O . ARG A 1 107 ? 14.406 -24.094 -3.758 1 98.62 107 ARG A O 1
ATOM 820 N N . ASP A 1 108 ? 13.406 -26.031 -3.447 1 98.12 108 ASP A N 1
ATOM 821 C CA . ASP A 1 108 ? 14.57 -26.906 -3.41 1 98.12 108 ASP A CA 1
ATOM 822 C C . ASP A 1 108 ? 14.312 -28.188 -4.191 1 98.12 108 ASP A C 1
ATOM 824 O O . ASP A 1 108 ? 13.695 -29.125 -3.674 1 98.12 108 ASP A O 1
ATOM 828 N N . GLY A 1 109 ? 14.812 -28.141 -5.398 1 96.94 109 GLY A N 1
ATOM 829 C CA . GLY A 1 109 ? 14.523 -29.266 -6.27 1 96.94 109 GLY A CA 1
ATOM 830 C C . GLY A 1 109 ? 13.047 -29.375 -6.629 1 96.94 109 GLY A C 1
ATOM 831 O O . GLY A 1 109 ? 12.469 -28.438 -7.184 1 96.94 109 GLY A O 1
ATOM 832 N N . LYS A 1 110 ? 12.461 -30.547 -6.203 1 97.38 110 LYS A N 1
ATOM 833 C CA . LYS A 1 110 ? 11.062 -30.797 -6.547 1 97.38 110 LYS A CA 1
ATOM 834 C C . LYS A 1 110 ? 10.133 -30.422 -5.395 1 97.38 110 LYS A C 1
ATOM 836 O O . LYS A 1 110 ? 8.93 -30.656 -5.461 1 97.38 110 LYS A O 1
ATOM 841 N N . LYS A 1 111 ? 10.719 -29.859 -4.41 1 98.38 111 LYS A N 1
ATOM 842 C CA . LYS A 1 111 ? 9.938 -29.422 -3.26 1 98.38 111 LYS A CA 1
ATOM 843 C C . LYS A 1 111 ? 9.789 -27.906 -3.23 1 98.38 111 LYS A C 1
ATOM 845 O O . LYS A 1 111 ? 10.781 -27.188 -3.393 1 98.38 111 LYS A O 1
ATOM 850 N N . VAL A 1 112 ? 8.562 -27.547 -3.076 1 98.75 112 VAL A N 1
ATOM 851 C CA . VAL A 1 112 ? 8.281 -26.125 -2.984 1 98.75 112 VAL A CA 1
ATOM 852 C C . VAL A 1 112 ? 7.598 -25.812 -1.651 1 98.75 112 VAL A C 1
ATOM 854 O O . VAL A 1 112 ? 6.77 -26.594 -1.175 1 98.75 112 VAL A O 1
ATOM 857 N N . TRP A 1 113 ? 7.98 -24.703 -1.083 1 98.88 113 TRP A N 1
ATOM 858 C CA . TRP A 1 113 ? 7.312 -24.156 0.097 1 98.88 113 TRP A CA 1
ATOM 859 C C . TRP A 1 113 ? 6.723 -22.781 -0.194 1 98.88 113 TRP A C 1
ATOM 861 O O . TRP A 1 113 ? 7.383 -21.922 -0.789 1 98.88 113 TRP A O 1
ATOM 871 N N . LEU A 1 114 ? 5.5 -22.641 0.116 1 98.88 114 LEU A N 1
ATOM 872 C CA . LEU A 1 114 ? 4.844 -21.344 0.178 1 98.88 114 LEU A CA 1
ATOM 873 C C . LEU A 1 114 ? 4.762 -20.844 1.617 1 98.88 114 LEU A C 1
ATOM 875 O O . LEU A 1 114 ? 3.986 -21.375 2.418 1 98.88 114 LEU A O 1
ATOM 879 N N . LEU A 1 115 ? 5.535 -19.859 1.866 1 98.94 115 LEU A N 1
ATOM 880 C CA . LEU A 1 115 ? 5.758 -19.438 3.244 1 98.94 115 LEU A CA 1
ATOM 881 C C . LEU A 1 115 ? 4.98 -18.156 3.553 1 98.94 115 LEU A C 1
ATOM 883 O O . LEU A 1 115 ? 5.098 -17.156 2.832 1 98.94 115 LEU A O 1
ATOM 887 N N . ALA A 1 116 ? 4.242 -18.203 4.625 1 98.88 116 ALA A N 1
ATOM 888 C CA . ALA A 1 116 ? 3.58 -17 5.105 1 98.88 116 ALA A CA 1
ATOM 889 C C . ALA A 1 116 ? 4.574 -16.062 5.797 1 98.88 116 ALA A C 1
ATOM 891 O O . ALA A 1 116 ? 5.633 -16.5 6.246 1 98.88 116 ALA A O 1
ATOM 892 N N . GLU A 1 117 ? 4.324 -14.766 5.738 1 98.5 117 GLU A N 1
ATOM 893 C CA . GLU A 1 117 ? 5.008 -13.797 6.594 1 98.5 117 GLU A CA 1
ATOM 894 C C . GLU A 1 117 ? 4.184 -13.484 7.84 1 98.5 117 GLU A C 1
ATOM 896 O O . GLU A 1 117 ? 3.789 -12.336 8.062 1 98.5 117 GLU A O 1
ATOM 901 N N . ASN A 1 118 ? 3.9 -14.438 8.609 1 98.62 118 ASN A N 1
ATOM 902 C CA . ASN A 1 118 ? 3.105 -14.508 9.828 1 98.62 118 ASN A CA 1
ATOM 903 C C . ASN A 1 118 ? 3.297 -15.844 10.547 1 98.62 118 ASN A C 1
ATOM 905 O O . ASN A 1 118 ? 2.932 -16.891 10.023 1 98.62 118 ASN A O 1
ATOM 909 N N . PRO A 1 119 ? 3.82 -15.828 11.688 1 98.06 119 PRO A N 1
ATOM 910 C CA . PRO A 1 119 ? 4.156 -17.078 12.375 1 98.06 119 PRO A CA 1
ATOM 911 C C . PRO A 1 119 ? 2.924 -17.906 12.727 1 98.06 119 PRO A C 1
ATOM 913 O O . PRO A 1 119 ? 3.045 -19.094 13.039 1 98.06 119 PRO A O 1
ATOM 916 N N . GLU A 1 120 ? 1.808 -17.328 12.68 1 98.25 120 GLU A N 1
ATOM 917 C CA . GLU A 1 120 ? 0.574 -18.031 13.016 1 98.25 120 GLU A CA 1
ATOM 918 C C . GLU A 1 120 ? 0.152 -18.969 11.891 1 98.25 120 GLU A C 1
ATOM 920 O O . GLU A 1 120 ? -0.794 -19.75 12.039 1 98.25 120 GLU A O 1
ATOM 925 N N . PHE A 1 121 ? 0.816 -18.984 10.781 1 98.5 121 PHE A N 1
ATOM 926 C CA . PHE A 1 121 ? 0.477 -19.797 9.609 1 98.5 121 PHE A CA 1
ATOM 927 C C . PHE A 1 121 ? 1.566 -20.812 9.328 1 98.5 121 PHE A C 1
ATOM 929 O O . PHE A 1 121 ? 2.752 -20.484 9.305 1 98.5 121 PHE A O 1
ATOM 936 N N . ALA A 1 122 ? 1.166 -21.953 9.023 1 98.25 122 ALA A N 1
ATOM 937 C CA . ALA A 1 122 ? 2.109 -23 8.664 1 98.25 122 ALA A CA 1
ATOM 938 C C . ALA A 1 122 ? 2.496 -22.922 7.191 1 98.25 122 ALA A C 1
ATOM 940 O O . ALA A 1 122 ? 1.705 -22.469 6.359 1 98.25 122 ALA A O 1
ATOM 941 N N . PRO A 1 123 ? 3.684 -23.375 6.93 1 98.5 123 PRO A N 1
ATOM 942 C CA . PRO A 1 123 ? 4.062 -23.438 5.52 1 98.5 123 PRO A CA 1
ATOM 943 C C . PRO A 1 123 ? 3.189 -24.406 4.719 1 98.5 123 PRO A C 1
ATOM 945 O O . PRO A 1 123 ? 2.723 -25.422 5.262 1 98.5 123 PRO A O 1
ATOM 948 N N . ILE A 1 124 ? 2.965 -24.047 3.492 1 98.31 124 ILE A N 1
ATOM 949 C CA . ILE A 1 124 ? 2.361 -24.969 2.543 1 98.31 124 ILE A CA 1
ATOM 950 C C . ILE A 1 124 ? 3.455 -25.688 1.751 1 98.31 124 ILE A C 1
ATOM 952 O O . ILE A 1 124 ? 4.246 -25.047 1.058 1 98.31 124 ILE A O 1
ATOM 956 N N . GLU A 1 125 ? 3.531 -26.906 1.82 1 98.38 125 GLU A N 1
ATOM 957 C CA . GLU A 1 125 ? 4.516 -27.703 1.097 1 98.38 125 GLU A CA 1
ATOM 958 C C . GLU A 1 125 ? 3.898 -28.375 -0.128 1 98.38 125 GLU A C 1
ATOM 960 O O . GLU A 1 125 ? 2.824 -28.969 -0.037 1 98.38 125 GLU A O 1
ATOM 965 N N . VAL A 1 126 ? 4.586 -28.219 -1.157 1 98.31 126 VAL A N 1
ATOM 966 C CA . VAL A 1 126 ? 4.105 -28.797 -2.406 1 98.31 126 VAL A CA 1
ATOM 967 C C . VAL A 1 126 ? 5.184 -29.703 -3.002 1 98.31 126 VAL A C 1
ATOM 969 O O . VAL A 1 126 ? 6.305 -29.25 -3.266 1 98.31 126 VAL A O 1
ATOM 972 N N . ASP A 1 127 ? 4.832 -30.922 -3.207 1 98.31 127 ASP A N 1
ATOM 973 C CA . ASP A 1 127 ? 5.695 -31.844 -3.928 1 98.31 127 ASP A CA 1
ATOM 974 C C . ASP A 1 127 ? 5.371 -31.859 -5.422 1 98.31 127 ASP A C 1
ATOM 976 O O . ASP A 1 127 ? 4.352 -32.406 -5.84 1 98.31 127 ASP A O 1
ATOM 980 N N . LEU A 1 128 ? 6.27 -31.359 -6.152 1 97 128 LEU A N 1
ATOM 981 C CA . LEU A 1 128 ? 6.004 -31.109 -7.566 1 97 128 LEU A CA 1
ATOM 982 C C . LEU A 1 128 ? 5.922 -32.438 -8.336 1 97 128 LEU A C 1
ATOM 984 O O . LEU A 1 128 ? 5.465 -32.469 -9.484 1 97 128 LEU A O 1
ATOM 988 N N . GLU A 1 129 ? 6.305 -33.469 -7.727 1 97.19 129 GLU A N 1
ATOM 989 C CA . GLU A 1 129 ? 6.188 -34.781 -8.367 1 97.19 129 GLU A CA 1
ATOM 990 C C . GLU A 1 129 ? 4.75 -35.281 -8.305 1 97.19 129 GLU A C 1
ATOM 992 O O . GLU A 1 129 ? 4.336 -36.094 -9.141 1 97.19 129 GLU A O 1
ATOM 997 N N . HIS A 1 130 ? 4.027 -34.812 -7.367 1 96.5 130 HIS A N 1
ATOM 998 C CA . HIS A 1 130 ? 2.715 -35.406 -7.125 1 96.5 130 HIS A CA 1
ATOM 999 C C . HIS A 1 130 ? 1.62 -34.344 -7.141 1 96.5 130 HIS A C 1
ATOM 1001 O O . HIS A 1 130 ? 0.433 -34.656 -7.203 1 96.5 130 HIS A O 1
ATOM 1007 N N . GLN A 1 131 ? 2.023 -33.156 -6.984 1 96.38 131 GLN A N 1
ATOM 1008 C CA . GLN A 1 131 ? 1.065 -32.062 -6.898 1 96.38 131 GLN A CA 1
ATOM 1009 C C . GLN A 1 131 ? 1.361 -30.969 -7.945 1 96.38 131 GLN A C 1
ATOM 1011 O O . GLN A 1 131 ? 2.508 -30.812 -8.367 1 96.38 131 GLN A O 1
ATOM 1016 N N . GLU A 1 132 ? 0.29 -30.266 -8.273 1 95.75 132 GLU A N 1
ATOM 1017 C CA . GLU A 1 132 ? 0.44 -29.172 -9.219 1 95.75 132 GLU A CA 1
ATOM 1018 C C . GLU A 1 132 ? 0.525 -27.828 -8.5 1 95.75 132 GLU A C 1
ATOM 1020 O O . GLU A 1 132 ? -0.196 -27.594 -7.527 1 95.75 132 GLU A O 1
ATOM 1025 N N . LEU A 1 133 ? 1.362 -27.078 -8.938 1 97.56 133 LEU A N 1
ATOM 1026 C CA . LEU A 1 133 ? 1.523 -25.688 -8.5 1 97.56 133 LEU A CA 1
ATOM 1027 C C . LEU A 1 133 ? 1.619 -24.75 -9.695 1 97.56 133 LEU A C 1
ATOM 1029 O O . LEU A 1 133 ? 2.414 -24.984 -10.609 1 97.56 133 LEU A O 1
ATOM 1033 N N . VAL A 1 134 ? 0.779 -23.75 -9.703 1 97.69 134 VAL A N 1
ATOM 1034 C CA . VAL A 1 134 ? 0.845 -22.75 -10.766 1 97.69 134 VAL A CA 1
ATOM 1035 C C . VAL A 1 134 ? 1.177 -21.391 -10.172 1 97.69 134 VAL A C 1
ATOM 1037 O O . VAL A 1 134 ? 0.485 -20.922 -9.266 1 97.69 134 VAL A O 1
ATOM 1040 N N . ILE A 1 135 ? 2.25 -20.844 -10.617 1 98.5 135 ILE A N 1
ATOM 1041 C CA . ILE A 1 135 ? 2.529 -19.453 -10.281 1 98.5 135 ILE A CA 1
ATOM 1042 C C . ILE A 1 135 ? 1.686 -18.531 -11.164 1 98.5 135 ILE A C 1
ATOM 1044 O O . ILE A 1 135 ? 1.864 -18.5 -12.383 1 98.5 135 ILE A O 1
ATOM 1048 N N . GLU A 1 136 ? 0.818 -17.781 -10.516 1 98.25 136 GLU A N 1
ATOM 1049 C CA . GLU A 1 136 ? -0.072 -16.891 -11.25 1 98.25 136 GLU A CA 1
ATOM 1050 C C . GLU A 1 136 ? 0.59 -15.539 -11.5 1 98.25 136 GLU A C 1
ATOM 1052 O O . GLU A 1 136 ? 0.189 -14.805 -12.398 1 98.25 136 GLU A O 1
ATOM 1057 N N . GLY A 1 137 ? 1.59 -15.211 -10.672 1 98.88 137 GLY A N 1
ATOM 1058 C CA . GLY A 1 137 ? 2.316 -13.961 -10.867 1 98.88 137 GLY A CA 1
ATOM 1059 C C . GLY A 1 137 ? 3.188 -13.594 -9.68 1 98.88 137 GLY A C 1
ATOM 1060 O O . GLY A 1 137 ? 3.207 -14.297 -8.672 1 98.88 137 GLY A O 1
ATOM 1061 N N . LEU A 1 138 ? 3.912 -12.484 -9.906 1 98.94 138 LEU A N 1
ATOM 1062 C CA . LEU A 1 138 ? 4.766 -11.898 -8.883 1 98.94 138 LEU A CA 1
ATOM 1063 C C . LEU A 1 138 ? 4.121 -10.648 -8.289 1 98.94 138 LEU A C 1
ATOM 1065 O O . LEU A 1 138 ? 3.557 -9.828 -9.023 1 98.94 138 LEU A O 1
ATOM 1069 N N . SER A 1 139 ? 4.242 -10.594 -6.988 1 98.88 139 SER A N 1
ATOM 1070 C CA . SER A 1 139 ? 3.863 -9.336 -6.355 1 98.88 139 SER A CA 1
ATOM 1071 C C . SER A 1 139 ? 4.863 -8.234 -6.68 1 98.88 139 SER A C 1
ATOM 1073 O O . SER A 1 139 ? 6.066 -8.398 -6.473 1 98.88 139 SER A O 1
ATOM 1075 N N . VAL A 1 140 ? 4.352 -7.047 -7.145 1 98.81 140 VAL A N 1
ATOM 1076 C CA . VAL A 1 140 ? 5.262 -5.973 -7.531 1 98.81 140 VAL A CA 1
ATOM 1077 C C . VAL A 1 140 ? 4.859 -4.68 -6.828 1 98.81 140 VAL A C 1
ATOM 1079 O O . VAL A 1 140 ? 5.457 -3.625 -7.062 1 98.81 140 VAL A O 1
ATOM 1082 N N . GLY A 1 141 ? 3.848 -4.762 -5.922 1 98.62 141 GLY A N 1
ATOM 1083 C CA . GLY A 1 141 ? 3.398 -3.607 -5.16 1 98.62 141 GLY A CA 1
ATOM 1084 C C . GLY A 1 141 ? 2.137 -3.873 -4.359 1 98.62 141 GLY A C 1
ATOM 1085 O O . GLY A 1 141 ? 1.555 -4.953 -4.453 1 98.62 141 GLY A O 1
ATOM 1086 N N . VAL A 1 142 ? 1.758 -2.92 -3.564 1 98.81 142 VAL A N 1
ATOM 1087 C CA . VAL A 1 142 ? 0.563 -3.002 -2.73 1 98.81 142 VAL A CA 1
ATOM 1088 C C . VAL A 1 142 ? -0.13 -1.642 -2.686 1 98.81 142 VAL A C 1
ATOM 1090 O O . VAL A 1 142 ? 0.53 -0.603 -2.605 1 98.81 142 VAL A O 1
ATOM 1093 N N . ILE A 1 143 ? -1.412 -1.644 -2.768 1 98.56 143 ILE A N 1
ATOM 1094 C CA . ILE A 1 143 ? -2.234 -0.45 -2.604 1 98.56 143 ILE A CA 1
ATOM 1095 C C . ILE A 1 143 ? -3.262 -0.679 -1.497 1 98.56 143 ILE A C 1
ATOM 1097 O O . ILE A 1 143 ? -3.887 -1.74 -1.433 1 98.56 143 ILE A O 1
ATOM 1101 N N . ARG A 1 144 ? -3.363 0.315 -0.657 1 98.31 144 ARG A N 1
ATOM 1102 C CA . ARG A 1 144 ? -4.359 0.28 0.41 1 98.31 144 ARG A CA 1
ATOM 1103 C C . ARG A 1 144 ? -5.199 1.553 0.417 1 98.31 144 ARG A C 1
ATOM 1105 O O . ARG A 1 144 ? -4.66 2.66 0.399 1 98.31 144 ARG A O 1
ATOM 1112 N N . ARG A 1 145 ? -6.473 1.404 0.413 1 93.88 145 ARG A N 1
ATOM 1113 C CA . ARG A 1 145 ? -7.352 2.566 0.487 1 93.88 145 ARG A CA 1
ATOM 1114 C C . ARG A 1 145 ? -8.344 2.428 1.634 1 93.88 145 ARG A C 1
ATOM 1116 O O . ARG A 1 145 ? -8.633 1.316 2.086 1 93.88 145 ARG A O 1
ATOM 1123 N N . MET B 1 1 ? -37.812 44.469 -42.125 1 25.67 1 MET B N 1
ATOM 1124 C CA . MET B 1 1 ? -38.031 43.188 -41.5 1 25.67 1 MET B CA 1
ATOM 1125 C C . MET B 1 1 ? -36.75 42.375 -41.406 1 25.67 1 MET B C 1
ATOM 1127 O O . MET B 1 1 ? -36.312 41.812 -42.438 1 25.67 1 MET B O 1
ATOM 1131 N N . THR B 1 2 ? -35.719 42.938 -40.75 1 32.84 2 THR B N 1
ATOM 1132 C CA . THR B 1 2 ? -34.312 42.594 -40.656 1 32.84 2 THR B CA 1
ATOM 1133 C C . THR B 1 2 ? -34.156 41.25 -39.938 1 32.84 2 THR B C 1
ATOM 1135 O O . THR B 1 2 ? -34.656 41.062 -38.812 1 32.84 2 THR B O 1
ATOM 1138 N N . PRO B 1 3 ? -33.906 40.094 -40.688 1 35.53 3 PRO B N 1
ATOM 1139 C CA . PRO B 1 3 ? -33.781 38.719 -40.188 1 35.53 3 PRO B CA 1
ATOM 1140 C C . PRO B 1 3 ? -32.781 38.594 -39.062 1 35.53 3 PRO B C 1
ATOM 1142 O O . PRO B 1 3 ? -31.703 39.188 -39.094 1 35.53 3 PRO B O 1
ATOM 1145 N N . GLY B 1 4 ? -33.281 38.5 -37.812 1 31.3 4 GLY B N 1
ATOM 1146 C CA . GLY B 1 4 ? -32.5 38.344 -36.562 1 31.3 4 GLY B CA 1
ATOM 1147 C C . GLY B 1 4 ? -31.547 37.156 -36.594 1 31.3 4 GLY B C 1
ATOM 1148 O O . GLY B 1 4 ? -31.938 36.062 -37 1 31.3 4 GLY B O 1
ATOM 1149 N N . ALA B 1 5 ? -30.25 37.406 -36.969 1 34.97 5 ALA B N 1
ATOM 1150 C CA . ALA B 1 5 ? -29.109 36.5 -36.906 1 34.97 5 ALA B CA 1
ATOM 1151 C C . ALA B 1 5 ? -29.172 35.625 -35.656 1 34.97 5 ALA B C 1
ATOM 1153 O O . ALA B 1 5 ? -29.391 36.156 -34.562 1 34.97 5 ALA B O 1
ATOM 1154 N N . SER B 1 6 ? -29.688 34.312 -35.719 1 35.47 6 SER B N 1
ATOM 1155 C CA . SER B 1 6 ? -29.688 33.25 -34.75 1 35.47 6 SER B CA 1
ATOM 1156 C C . SER B 1 6 ? -28.375 33.219 -33.969 1 35.47 6 SER B C 1
ATOM 1158 O O . SER B 1 6 ? -27.297 33.219 -34.562 1 35.47 6 SER B O 1
ATOM 1160 N N . ARG B 1 7 ? -28.25 33.969 -32.938 1 32.25 7 ARG B N 1
ATOM 1161 C CA . ARG B 1 7 ? -27.156 33.938 -31.969 1 32.25 7 ARG B CA 1
ATOM 1162 C C . ARG B 1 7 ? -26.766 32.5 -31.656 1 32.25 7 ARG B C 1
ATOM 1164 O O . ARG B 1 7 ? -27.594 31.719 -31.141 1 32.25 7 ARG B O 1
ATOM 1171 N N . GLY B 1 8 ? -26.016 31.875 -32.594 1 32.62 8 GLY B N 1
ATOM 1172 C CA . GLY B 1 8 ? -25.438 30.562 -32.281 1 32.62 8 GLY B CA 1
ATOM 1173 C C . GLY B 1 8 ? -24.891 30.453 -30.875 1 32.62 8 GLY B C 1
ATOM 1174 O O . GLY B 1 8 ? -24.109 31.297 -30.438 1 32.62 8 GLY B O 1
ATOM 1175 N N . ILE B 1 9 ? -25.734 30.109 -29.906 1 33.59 9 ILE B N 1
ATOM 1176 C CA . ILE B 1 9 ? -25.281 29.797 -28.562 1 33.59 9 ILE B CA 1
ATOM 1177 C C . ILE B 1 9 ? -24.031 28.906 -28.641 1 33.59 9 ILE B C 1
ATOM 1179 O O . ILE B 1 9 ? -24.062 27.828 -29.219 1 33.59 9 ILE B O 1
ATOM 1183 N N . ARG B 1 10 ? -22.891 29.594 -28.656 1 32 10 ARG B N 1
ATOM 1184 C CA . ARG B 1 10 ? -21.641 28.844 -28.547 1 32 10 ARG B CA 1
ATOM 1185 C C . ARG B 1 10 ? -21.688 27.859 -27.375 1 32 10 ARG B C 1
ATOM 1187 O O . ARG B 1 10 ? -22.047 28.234 -26.266 1 32 10 ARG B O 1
ATOM 1194 N N . ILE B 1 11 ? -22.031 26.609 -27.625 1 34.31 11 ILE B N 1
ATOM 1195 C CA . ILE B 1 11 ? -21.875 25.547 -26.641 1 34.31 11 ILE B CA 1
ATOM 1196 C C . ILE B 1 11 ? -20.531 25.703 -25.922 1 34.31 11 ILE B C 1
ATOM 1198 O O . ILE B 1 11 ? -19.484 25.781 -26.562 1 34.31 11 ILE B O 1
ATOM 1202 N N . PRO B 1 12 ? -20.594 26.188 -24.703 1 35.72 12 PRO B N 1
ATOM 1203 C CA . PRO B 1 12 ? -19.297 26.297 -24.031 1 35.72 12 PRO B CA 1
ATOM 1204 C C . PRO B 1 12 ? -18.391 25.094 -24.297 1 35.72 12 PRO B C 1
ATOM 1206 O O . PRO B 1 12 ? -18.891 23.984 -24.547 1 35.72 12 PRO B O 1
ATOM 1209 N N . ASP B 1 13 ? -17.328 25.297 -24.938 1 36.28 13 ASP B N 1
ATOM 1210 C CA . ASP B 1 13 ? -16.281 24.297 -25.094 1 36.28 13 ASP B CA 1
ATOM 1211 C C . ASP B 1 13 ? -16.125 23.453 -23.828 1 36.28 13 ASP B C 1
ATOM 1213 O O . ASP B 1 13 ? -15.875 24 -22.75 1 36.28 13 ASP B O 1
ATOM 1217 N N . PHE B 1 14 ? -16.984 22.5 -23.641 1 33.53 14 PHE B N 1
ATOM 1218 C CA . PHE B 1 14 ? -16.641 21.516 -22.609 1 33.53 14 PHE B CA 1
ATOM 1219 C C . PHE B 1 14 ? -15.156 21.188 -22.656 1 33.53 14 PHE B C 1
ATOM 1221 O O . PHE B 1 14 ? -14.68 20.562 -23.609 1 33.53 14 PHE B O 1
ATOM 1228 N N . GLU B 1 15 ? -14.367 22.156 -22.406 1 36.97 15 GLU B N 1
ATOM 1229 C CA . GLU B 1 15 ? -12.992 21.703 -22.234 1 36.97 15 GLU B CA 1
ATOM 1230 C C . GLU B 1 15 ? -12.945 20.375 -21.484 1 36.97 15 GLU B C 1
ATOM 1232 O O . GLU B 1 15 ? -13.555 20.219 -20.422 1 36.97 15 GLU B O 1
ATOM 1237 N N . PRO B 1 16 ? -12.859 19.266 -22.156 1 37.09 16 PRO B N 1
ATOM 1238 C CA . PRO B 1 16 ? -12.758 18.047 -21.344 1 37.09 16 PRO B CA 1
ATOM 1239 C C . PRO B 1 16 ? -12.023 18.281 -20.031 1 37.09 16 PRO B C 1
ATOM 1241 O O . PRO B 1 16 ? -11.18 19.172 -19.922 1 37.09 16 PRO B O 1
ATOM 1244 N N . ALA B 1 17 ? -12.641 18.047 -18.922 1 38.62 17 ALA B N 1
ATOM 1245 C CA . ALA B 1 17 ? -11.906 18.109 -17.656 1 38.62 17 ALA B CA 1
ATOM 1246 C C . ALA B 1 17 ? -10.422 17.844 -17.875 1 38.62 17 ALA B C 1
ATOM 1248 O O . ALA B 1 17 ? -10.047 17.078 -18.766 1 38.62 17 ALA B O 1
ATOM 1249 N N . PRO B 1 18 ? -9.492 18.766 -17.781 1 39.66 18 PRO B N 1
ATOM 1250 C CA . PRO B 1 18 ? -8.086 18.438 -18.031 1 39.66 18 PRO B CA 1
ATOM 1251 C C . PRO B 1 18 ? -7.812 16.922 -17.969 1 39.66 18 PRO B C 1
ATOM 1253 O O . PRO B 1 18 ? -8.531 16.188 -17.297 1 39.66 18 PRO B O 1
ATOM 1256 N N . ALA B 1 19 ? -7.352 16.266 -18.859 1 43.59 19 ALA B N 1
ATOM 1257 C CA . ALA B 1 19 ? -6.754 14.938 -18.781 1 43.59 19 ALA B CA 1
ATOM 1258 C C . ALA B 1 19 ? -6.457 14.547 -17.328 1 43.59 19 ALA B C 1
ATOM 1260 O O . ALA B 1 19 ? -5.914 15.344 -16.562 1 43.59 19 ALA B O 1
ATOM 1261 N N . GLU B 1 20 ? -7.344 13.82 -16.516 1 52.78 20 GLU B N 1
ATOM 1262 C CA . GLU B 1 20 ? -7.305 13.312 -15.148 1 52.78 20 GLU B CA 1
ATOM 1263 C C . GLU B 1 20 ? -5.871 13.188 -14.648 1 52.78 20 GLU B C 1
ATOM 1265 O O . GLU B 1 20 ? -5.152 12.266 -15.023 1 52.78 20 GLU B O 1
ATOM 1270 N N . THR B 1 21 ? -5.152 14.211 -14.492 1 67.19 21 THR B N 1
ATOM 1271 C CA . THR B 1 21 ? -3.766 14.398 -14.07 1 67.19 21 THR B CA 1
ATOM 1272 C C . THR B 1 21 ? -3.463 13.562 -12.828 1 67.19 21 THR B C 1
ATOM 1274 O O . THR B 1 21 ? -4.293 13.469 -11.922 1 67.19 21 THR B O 1
ATOM 1277 N N . GLY B 1 22 ? -2.586 12.539 -12.711 1 91.62 22 GLY B N 1
ATOM 1278 C CA . GLY B 1 22 ? -1.974 11.734 -11.664 1 91.62 22 GLY B CA 1
ATOM 1279 C C . GLY B 1 22 ? -1.733 12.5 -10.375 1 91.62 22 GLY B C 1
ATOM 1280 O O . GLY B 1 22 ? -2.217 13.625 -10.227 1 91.62 22 GLY B O 1
ATOM 1281 N N . LEU B 1 23 ? -1.371 11.945 -9.359 1 97.88 23 LEU B N 1
ATOM 1282 C CA . LEU B 1 23 ? -1.04 12.539 -8.062 1 97.88 23 LEU B CA 1
ATOM 1283 C C . LEU B 1 23 ? 0.449 12.859 -7.98 1 97.88 23 LEU B C 1
ATOM 1285 O O . LEU B 1 23 ? 1.289 12.016 -8.297 1 97.88 23 LEU B O 1
ATOM 1289 N N . PRO B 1 24 ? 0.748 14.148 -7.582 1 98.25 24 PRO B N 1
ATOM 1290 C CA . PRO B 1 24 ? 2.168 14.438 -7.367 1 98.25 24 PRO B CA 1
ATOM 1291 C C . PRO B 1 24 ? 2.754 13.664 -6.184 1 98.25 24 PRO B C 1
ATOM 1293 O O . PRO B 1 24 ? 2.068 13.453 -5.18 1 98.25 24 PRO B O 1
ATOM 1296 N N . ILE B 1 25 ? 3.955 13.25 -6.293 1 98.5 25 ILE B N 1
ATOM 1297 C CA . ILE B 1 25 ? 4.699 12.609 -5.211 1 98.5 25 ILE B CA 1
ATOM 1298 C C . ILE B 1 25 ? 5.629 13.633 -4.555 1 98.5 25 ILE B C 1
ATOM 1300 O O . ILE B 1 25 ? 6.527 14.172 -5.207 1 98.5 25 ILE B O 1
ATOM 1304 N N . ILE B 1 26 ? 5.332 13.844 -3.305 1 98.5 26 ILE B N 1
ATOM 1305 C CA . ILE B 1 26 ? 6.117 14.781 -2.514 1 98.5 26 ILE B CA 1
ATOM 1306 C C . ILE B 1 26 ? 7.215 14.031 -1.764 1 98.5 26 ILE B C 1
ATOM 1308 O O . ILE B 1 26 ? 6.938 13.086 -1.028 1 98.5 26 ILE B O 1
ATOM 1312 N N . GLY B 1 27 ? 8.391 14.469 -1.937 1 95.94 27 GLY B N 1
ATOM 1313 C CA . GLY B 1 27 ? 9.523 13.891 -1.229 1 95.94 27 GLY B CA 1
ATOM 1314 C C . GLY B 1 27 ? 9.938 14.695 -0.007 1 95.94 27 GLY B C 1
ATOM 1315 O O . GLY B 1 27 ? 9.125 14.914 0.896 1 95.94 27 GLY B O 1
ATOM 1316 N N . ARG B 1 28 ? 11.094 15.234 -0.023 1 90.5 28 ARG B N 1
ATOM 1317 C CA . ARG B 1 28 ? 11.602 16.031 1.094 1 90.5 28 ARG B CA 1
ATOM 1318 C C . ARG B 1 28 ? 10.914 17.391 1.162 1 90.5 28 ARG B C 1
ATOM 1320 O O . ARG B 1 28 ? 10.852 18.109 0.165 1 90.5 28 ARG B O 1
ATOM 1327 N N . VAL B 1 29 ? 10.445 17.594 2.33 1 94.81 29 VAL B N 1
ATOM 1328 C CA . VAL B 1 29 ? 9.734 18.844 2.533 1 94.81 29 VAL B CA 1
ATOM 1329 C C . VAL B 1 29 ? 10.648 19.859 3.203 1 94.81 29 VAL B C 1
ATOM 1331 O O . VAL B 1 29 ? 11.164 19.625 4.297 1 94.81 29 VAL B O 1
ATOM 1334 N N . ALA B 1 30 ? 10.852 20.969 2.574 1 89.31 30 ALA B N 1
ATOM 1335 C CA . ALA B 1 30 ? 11.695 22.047 3.098 1 89.31 30 ALA B CA 1
ATOM 1336 C C . ALA B 1 30 ? 10.969 22.828 4.188 1 89.31 30 ALA B C 1
ATOM 1338 O O . ALA B 1 30 ? 9.75 23.016 4.117 1 89.31 30 ALA B O 1
ATOM 1339 N N . ALA B 1 31 ? 11.82 23.281 5.086 1 89.56 31 ALA B N 1
ATOM 1340 C CA . ALA B 1 31 ? 11.258 24.094 6.164 1 89.56 31 ALA B CA 1
ATOM 1341 C C . ALA B 1 31 ? 10.688 25.391 5.625 1 89.56 31 ALA B C 1
ATOM 1343 O O . ALA B 1 31 ? 11.281 26.031 4.746 1 89.56 31 ALA B O 1
ATOM 1344 N N . GLY B 1 32 ? 9.508 25.641 6.172 1 87.38 32 GLY B N 1
ATOM 1345 C CA . GLY B 1 32 ? 8.945 26.953 5.902 1 87.38 32 GLY B CA 1
ATOM 1346 C C . GLY B 1 32 ? 8.188 27.031 4.586 1 87.38 32 GLY B C 1
ATOM 1347 O O . GLY B 1 32 ? 7.672 28.078 4.215 1 87.38 32 GLY B O 1
ATOM 1348 N N . ALA B 1 33 ? 8.195 26.016 3.865 1 92.62 33 ALA B N 1
ATOM 1349 C CA . ALA B 1 33 ? 7.5 26.016 2.582 1 92.62 33 ALA B CA 1
ATOM 1350 C C . ALA B 1 33 ? 6.246 25.141 2.641 1 92.62 33 ALA B C 1
ATOM 1352 O O . ALA B 1 33 ? 6.203 24.156 3.369 1 92.62 33 ALA B O 1
ATOM 1353 N N . PRO B 1 34 ? 5.273 25.562 1.84 1 94.75 34 PRO B N 1
ATOM 1354 C CA . PRO B 1 34 ? 4.09 24.703 1.772 1 94.75 34 PRO B CA 1
ATOM 1355 C C . PRO B 1 34 ? 4.41 23.297 1.286 1 94.75 34 PRO B C 1
ATOM 1357 O O . PRO B 1 34 ? 5.289 23.125 0.438 1 94.75 34 PRO B O 1
ATOM 1360 N N . ILE B 1 35 ? 3.729 22.359 1.79 1 95.75 35 ILE B N 1
ATOM 1361 C CA . ILE B 1 35 ? 4.016 20.953 1.496 1 95.75 35 ILE B CA 1
ATOM 1362 C C . ILE B 1 35 ? 3.924 20.719 -0.009 1 95.75 35 ILE B C 1
ATOM 1364 O O . ILE B 1 35 ? 4.676 19.906 -0.563 1 95.75 35 ILE B O 1
ATOM 1368 N N . LEU B 1 36 ? 2.99 21.422 -0.681 1 95.94 36 LEU B N 1
ATOM 1369 C CA . LEU B 1 36 ? 2.748 21.156 -2.096 1 95.94 36 LEU B CA 1
ATOM 1370 C C . LEU B 1 36 ? 3.582 22.094 -2.971 1 95.94 36 LEU B C 1
ATOM 1372 O O . LEU B 1 36 ? 3.316 22.219 -4.168 1 95.94 36 LEU B O 1
ATOM 1376 N N . ALA B 1 37 ? 4.527 22.703 -2.373 1 96.25 37 ALA B N 1
ATOM 1377 C CA . ALA B 1 37 ? 5.43 23.547 -3.16 1 96.25 37 ALA B CA 1
ATOM 1378 C C . ALA B 1 37 ? 6.102 22.734 -4.266 1 96.25 37 ALA B C 1
ATOM 1380 O O . ALA B 1 37 ? 6.465 21.578 -4.059 1 96.25 37 ALA B O 1
ATOM 1381 N N . GLN B 1 38 ? 6.328 23.328 -5.391 1 94.75 38 GLN B N 1
ATOM 1382 C CA . GLN B 1 38 ? 6.898 22.672 -6.555 1 94.75 38 GLN B CA 1
ATOM 1383 C C . GLN B 1 38 ? 8.25 22.047 -6.227 1 94.75 38 GLN B C 1
ATOM 1385 O O . GLN B 1 38 ? 8.602 20.984 -6.75 1 94.75 38 GLN B O 1
ATOM 1390 N N . GLN B 1 39 ? 8.953 22.703 -5.383 1 95.31 39 GLN B N 1
ATOM 1391 C CA . GLN B 1 39 ? 10.297 22.25 -5.043 1 95.31 39 GLN B CA 1
ATOM 1392 C C . GLN B 1 39 ? 10.25 20.906 -4.324 1 95.31 39 GLN B C 1
ATOM 1394 O O . GLN B 1 39 ? 11.266 20.203 -4.227 1 95.31 39 GLN B O 1
ATOM 1399 N N . HIS B 1 40 ? 9.102 20.547 -3.785 1 96.44 40 HIS B N 1
ATOM 1400 C CA . HIS B 1 40 ? 8.969 19.297 -3.047 1 96.44 40 HIS B CA 1
ATOM 1401 C C . HIS B 1 40 ? 8.523 18.172 -3.961 1 96.44 40 HIS B C 1
ATOM 1403 O O . HIS B 1 40 ? 8.609 17 -3.586 1 96.44 40 HIS B O 1
ATOM 1409 N N . VAL B 1 41 ? 8.07 18.422 -5.164 1 96.88 41 VAL B N 1
ATOM 1410 C CA . VAL B 1 41 ? 7.5 17.422 -6.062 1 96.88 41 VAL B CA 1
ATOM 1411 C C . VAL B 1 41 ? 8.617 16.625 -6.727 1 96.88 41 VAL B C 1
ATOM 1413 O O . VAL B 1 41 ? 9.445 17.188 -7.453 1 96.88 41 VAL B O 1
ATOM 1416 N N . GLU B 1 42 ? 8.602 15.359 -6.535 1 96.81 42 GLU B N 1
ATOM 1417 C CA . GLU B 1 42 ? 9.602 14.477 -7.117 1 96.81 42 GLU B CA 1
ATOM 1418 C C . GLU B 1 42 ? 9.141 13.914 -8.461 1 96.81 42 GLU B C 1
ATOM 1420 O O . GLU B 1 42 ? 9.914 13.844 -9.414 1 96.81 42 GLU B O 1
ATOM 1425 N N . GLU B 1 43 ? 8.031 13.453 -8.523 1 95.38 43 GLU B N 1
ATOM 1426 C CA . GLU B 1 43 ? 7.383 12.828 -9.672 1 95.38 43 GLU B CA 1
ATOM 1427 C C . GLU B 1 43 ? 5.871 12.75 -9.484 1 95.38 43 GLU B C 1
ATOM 1429 O O . GLU B 1 43 ? 5.32 13.398 -8.594 1 95.38 43 GLU B O 1
ATOM 1434 N N . SER B 1 44 ? 5.215 12.047 -10.422 1 96.5 44 SER B N 1
ATOM 1435 C CA . SER B 1 44 ? 3.773 11.852 -10.305 1 96.5 44 SER B CA 1
ATOM 1436 C C . SER B 1 44 ? 3.396 10.391 -10.477 1 96.5 44 SER B C 1
ATOM 1438 O O . SER B 1 44 ? 4.16 9.609 -11.047 1 96.5 44 SER B O 1
ATOM 1440 N N . CYS B 1 45 ? 2.416 10.102 -9.867 1 96.38 45 CYS B N 1
ATOM 1441 C CA . CYS B 1 45 ? 1.807 8.789 -10.031 1 96.38 45 CYS B CA 1
ATOM 1442 C C . CYS B 1 45 ? 0.478 8.898 -10.773 1 96.38 45 CYS B C 1
ATOM 1444 O O . CYS B 1 45 ? -0.422 9.617 -10.336 1 96.38 45 CYS B O 1
ATOM 1446 N N . GLN B 1 46 ? 0.367 8.18 -11.852 1 95.12 46 GLN B N 1
ATOM 1447 C CA . GLN B 1 46 ? -0.855 8.227 -12.648 1 95.12 46 GLN B CA 1
ATOM 1448 C C . GLN B 1 46 ? -1.944 7.352 -12.031 1 95.12 46 GLN B C 1
ATOM 1450 O O . GLN B 1 46 ? -2.297 6.309 -12.594 1 95.12 46 GLN B O 1
ATOM 1455 N N . ILE B 1 47 ? -2.434 7.816 -10.961 1 96.38 47 ILE B N 1
ATOM 1456 C CA . ILE B 1 47 ? -3.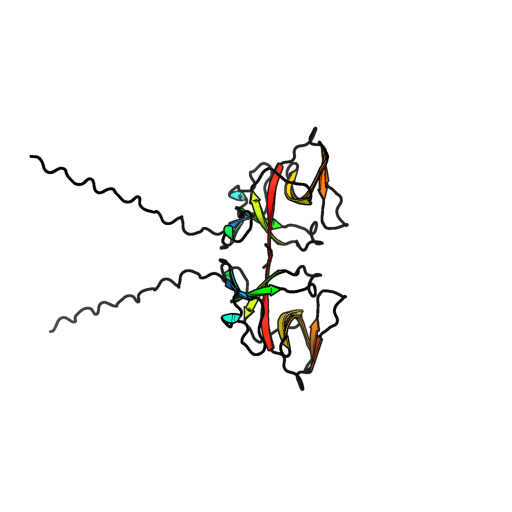564 7.191 -10.281 1 96.38 47 ILE B CA 1
ATOM 1457 C C . ILE B 1 47 ? -4.68 8.219 -10.086 1 96.38 47 ILE B C 1
ATOM 1459 O O . ILE B 1 47 ? -4.41 9.391 -9.836 1 96.38 47 ILE B O 1
ATOM 1463 N N . SER B 1 48 ? -5.875 7.695 -10.18 1 95.31 48 SER B N 1
ATOM 1464 C CA . SER B 1 48 ? -7 8.602 -9.977 1 95.31 48 SER B CA 1
ATOM 1465 C C . SER B 1 48 ? -7.098 9.047 -8.516 1 95.31 48 SER B C 1
ATOM 1467 O O . SER B 1 48 ? -7.152 8.211 -7.613 1 95.31 48 SER B O 1
ATOM 1469 N N . PRO B 1 49 ? -7.16 10.32 -8.312 1 96.88 49 PRO B N 1
ATOM 1470 C CA . PRO B 1 49 ? -7.375 10.812 -6.953 1 96.88 49 PRO B CA 1
ATOM 1471 C C . PRO B 1 49 ? -8.609 10.203 -6.293 1 96.88 49 PRO B C 1
ATOM 1473 O O . PRO B 1 49 ? -8.609 9.961 -5.082 1 96.88 49 PRO B O 1
ATOM 1476 N N . ALA B 1 50 ? -9.609 9.938 -7.066 1 96.12 50 ALA B N 1
ATOM 1477 C CA . ALA B 1 50 ? -10.906 9.5 -6.566 1 96.12 50 ALA B CA 1
ATOM 1478 C C . ALA B 1 50 ? -10.875 8.031 -6.16 1 96.12 50 ALA B C 1
ATOM 1480 O O . ALA B 1 50 ? -11.844 7.508 -5.617 1 96.12 50 ALA B O 1
ATOM 1481 N N . PHE B 1 51 ? -9.781 7.41 -6.379 1 95.88 51 PHE B N 1
ATOM 1482 C CA . PHE B 1 51 ? -9.602 6.039 -5.91 1 95.88 51 PHE B CA 1
ATOM 1483 C C . PHE B 1 51 ? -9.602 5.988 -4.387 1 95.88 51 PHE B C 1
ATOM 1485 O O . PHE B 1 51 ? -9.945 4.957 -3.797 1 95.88 51 PHE B O 1
ATOM 1492 N N . PHE B 1 52 ? -9.227 7.062 -3.834 1 97.75 52 PHE B N 1
ATOM 1493 C CA . PHE B 1 52 ? -9.203 7.211 -2.383 1 97.75 52 PHE B CA 1
ATOM 1494 C C . PHE B 1 52 ? -10.414 7.996 -1.899 1 97.75 52 PHE B C 1
ATOM 1496 O O . PHE B 1 52 ? -11.008 8.766 -2.658 1 97.75 52 PHE B O 1
ATOM 1503 N N . HIS B 1 53 ? -10.719 7.793 -0.576 1 97.38 53 HIS B N 1
ATOM 1504 C CA . HIS B 1 53 ? -11.852 8.492 0.015 1 97.38 53 HIS B CA 1
ATOM 1505 C C . HIS B 1 53 ? -11.531 8.969 1.428 1 97.38 53 HIS B C 1
ATOM 1507 O O . HIS B 1 53 ? -11.258 8.156 2.312 1 97.38 53 HIS B O 1
ATOM 1513 N N . PRO B 1 54 ? -11.781 10.273 1.617 1 97.88 54 PRO B N 1
ATOM 1514 C CA . PRO B 1 54 ? -11.906 11.359 0.64 1 97.88 54 PRO B CA 1
ATOM 1515 C C . PRO B 1 54 ? -10.805 11.336 -0.416 1 97.88 54 PRO B C 1
ATOM 1517 O O . PRO B 1 54 ? -9.844 10.578 -0.289 1 97.88 54 PRO B O 1
ATOM 1520 N N . ARG B 1 55 ? -10.914 12.078 -1.491 1 97.56 55 ARG B N 1
ATOM 1521 C CA . ARG B 1 55 ? -9.961 12.062 -2.596 1 97.56 55 ARG B CA 1
ATOM 1522 C C . ARG B 1 55 ? -8.57 12.484 -2.129 1 97.56 55 ARG B C 1
ATOM 1524 O O . ARG B 1 55 ? -8.438 13.344 -1.254 1 97.56 55 ARG B O 1
ATOM 1531 N N . ALA B 1 56 ? -7.609 11.867 -2.666 1 98.5 56 ALA B N 1
ATOM 1532 C CA . ALA B 1 56 ? -6.234 12.25 -2.371 1 98.5 56 ALA B CA 1
ATOM 1533 C C . ALA B 1 56 ? -5.816 13.477 -3.184 1 98.5 56 ALA B C 1
ATOM 1535 O O . ALA B 1 56 ? -6.238 13.633 -4.332 1 98.5 56 ALA B O 1
ATOM 1536 N N . ASP B 1 57 ? -4.961 14.219 -2.543 1 98.5 57 ASP B N 1
ATOM 1537 C CA . ASP B 1 57 ? -4.461 15.414 -3.223 1 98.5 57 ASP B CA 1
ATOM 1538 C C . ASP B 1 57 ? -2.99 15.25 -3.604 1 98.5 57 ASP B C 1
ATOM 1540 O O . ASP B 1 57 ? -2.52 15.875 -4.559 1 98.5 57 ASP B O 1
ATOM 1544 N N . TYR B 1 58 ? -2.271 14.469 -2.953 1 98.69 58 TYR B N 1
ATOM 1545 C CA . TYR B 1 58 ? -0.865 14.195 -3.23 1 98.69 58 TYR B CA 1
ATOM 1546 C C . TYR B 1 58 ? -0.419 12.898 -2.559 1 98.69 58 TYR B C 1
ATOM 1548 O O . TYR B 1 58 ? -1.155 12.328 -1.754 1 98.69 58 TYR B O 1
ATOM 1556 N N . LEU B 1 59 ? 0.692 12.406 -2.961 1 98.75 59 LEU B N 1
ATOM 1557 C CA . LEU B 1 59 ? 1.384 11.297 -2.311 1 98.75 59 LEU B CA 1
ATOM 1558 C C . LEU B 1 59 ? 2.629 11.789 -1.58 1 98.75 59 LEU B C 1
ATOM 1560 O O . LEU B 1 59 ? 3.393 12.594 -2.117 1 98.75 59 LEU B O 1
ATOM 1564 N N . LEU B 1 60 ? 2.773 11.352 -0.381 1 98.75 60 LEU B N 1
ATOM 1565 C CA . LEU B 1 60 ? 3.936 11.719 0.42 1 98.75 60 LEU B CA 1
ATOM 1566 C C . LEU B 1 60 ? 4.855 10.523 0.629 1 98.75 60 LEU B C 1
ATOM 1568 O O . LEU B 1 60 ? 4.418 9.469 1.105 1 98.75 60 LEU B O 1
ATOM 1572 N N . ARG B 1 61 ? 6.066 10.68 0.287 1 98.62 61 ARG B N 1
ATOM 1573 C CA . ARG B 1 61 ? 7.012 9.594 0.533 1 98.62 61 ARG B CA 1
ATOM 1574 C C . ARG B 1 61 ? 7.324 9.469 2.02 1 98.62 61 ARG B C 1
ATOM 1576 O O . ARG B 1 61 ? 7.805 10.422 2.641 1 98.62 61 ARG B O 1
ATOM 1583 N N . VAL B 1 62 ? 7.094 8.344 2.541 1 98.44 62 VAL B N 1
ATOM 1584 C CA . VAL B 1 62 ? 7.309 8.078 3.961 1 98.44 62 VAL B CA 1
ATOM 1585 C C . VAL B 1 62 ? 8.789 7.82 4.223 1 98.44 62 VAL B C 1
ATOM 1587 O O . VAL B 1 62 ? 9.445 7.113 3.457 1 98.44 62 VAL B O 1
ATOM 1590 N N . HIS B 1 63 ? 9.242 8.414 5.25 1 96.94 63 HIS B N 1
ATOM 1591 C CA . HIS B 1 63 ? 10.602 8.18 5.703 1 96.94 63 HIS B CA 1
ATOM 1592 C C . HIS B 1 63 ? 10.625 7.625 7.125 1 96.94 63 HIS B C 1
ATOM 1594 O O . HIS B 1 63 ? 10.055 8.227 8.039 1 96.94 63 HIS B O 1
ATOM 1600 N N . GLY B 1 64 ? 11.266 6.438 7.211 1 97.12 64 GLY B N 1
ATOM 1601 C CA . GLY B 1 64 ? 11.406 5.848 8.531 1 97.12 64 GLY B CA 1
ATOM 1602 C C . GLY B 1 64 ? 10.383 4.766 8.812 1 97.12 64 GLY B C 1
ATOM 1603 O O . GLY B 1 64 ? 9.633 4.367 7.918 1 97.12 64 GLY B O 1
ATOM 1604 N N . MET B 1 65 ? 10.359 4.324 10.188 1 98 65 MET B N 1
ATOM 1605 C CA . MET B 1 65 ? 9.586 3.137 10.523 1 98 65 MET B CA 1
ATOM 1606 C C . MET B 1 65 ? 8.602 3.426 11.656 1 98 65 MET B C 1
ATOM 1608 O O . MET B 1 65 ? 8.156 2.508 12.344 1 98 65 MET B O 1
ATOM 1612 N N . SER B 1 66 ? 8.273 4.691 11.805 1 98.69 66 SER B N 1
ATOM 1613 C CA . SER B 1 66 ? 7.484 5.062 12.977 1 98.69 66 SER B CA 1
ATOM 1614 C C . SER B 1 66 ? 6.078 4.48 12.906 1 98.69 66 SER B C 1
ATOM 1616 O O . SER B 1 66 ? 5.422 4.305 13.938 1 98.69 66 SER B O 1
ATOM 1618 N N . MET B 1 67 ? 5.676 4.086 11.773 1 98.56 67 MET B N 1
ATOM 1619 C CA . MET B 1 67 ? 4.293 3.654 11.609 1 98.56 67 MET B CA 1
ATOM 1620 C C . MET B 1 67 ? 4.23 2.193 11.172 1 98.56 67 MET B C 1
ATOM 1622 O O . MET B 1 67 ? 3.197 1.732 10.68 1 98.56 67 MET B O 1
ATOM 1626 N N . LYS B 1 68 ? 5.18 1.412 11.414 1 98.19 68 LYS B N 1
ATOM 1627 C CA . LYS B 1 68 ? 5.367 0.074 10.859 1 98.19 68 LYS B CA 1
ATOM 1628 C C . LYS B 1 68 ? 4.277 -0.879 11.344 1 98.19 68 LYS B C 1
ATOM 1630 O O . LYS B 1 68 ? 3.891 -1.804 10.633 1 98.19 68 LYS B O 1
ATOM 1635 N N . ASP B 1 69 ? 3.74 -0.708 12.539 1 97.62 69 ASP B N 1
ATOM 1636 C CA . ASP B 1 69 ? 2.805 -1.668 13.117 1 97.62 69 ASP B CA 1
ATOM 1637 C C . ASP B 1 69 ? 1.463 -1.634 12.391 1 97.62 69 ASP B C 1
ATOM 1639 O O . ASP B 1 69 ? 0.639 -2.535 12.555 1 97.62 69 ASP B O 1
ATOM 1643 N N . ILE B 1 70 ? 1.25 -0.614 11.594 1 97.19 70 ILE B N 1
ATOM 1644 C CA . ILE B 1 70 ? 0.017 -0.571 10.812 1 97.19 70 ILE B CA 1
ATOM 1645 C C . ILE B 1 70 ? 0.344 -0.668 9.32 1 97.19 70 ILE B C 1
ATOM 1647 O O . ILE B 1 70 ? -0.462 -0.275 8.477 1 97.19 70 ILE B O 1
ATOM 1651 N N . GLY B 1 71 ? 1.509 -1.015 9 1 97.38 71 GLY B N 1
ATOM 1652 C CA . GLY B 1 71 ? 1.848 -1.393 7.637 1 97.38 71 GLY B CA 1
ATOM 1653 C C . GLY B 1 71 ? 2.34 -0.227 6.801 1 97.38 71 GLY B C 1
ATOM 1654 O O . GLY B 1 71 ? 2.258 -0.261 5.57 1 97.38 71 GLY B O 1
ATOM 1655 N N . ILE B 1 72 ? 2.719 0.804 7.371 1 98.38 72 ILE B N 1
ATOM 1656 C CA . ILE B 1 72 ? 3.344 1.921 6.668 1 98.38 72 ILE B CA 1
ATOM 1657 C C . ILE B 1 72 ? 4.855 1.877 6.871 1 98.38 72 ILE B C 1
ATOM 1659 O O . ILE B 1 72 ? 5.344 2.045 7.992 1 98.38 72 ILE B O 1
ATOM 1663 N N . TYR B 1 73 ? 5.594 1.701 5.777 1 98.06 73 TYR B N 1
ATOM 1664 C CA . TYR B 1 73 ? 7.027 1.443 5.844 1 98.06 73 TYR B CA 1
ATOM 1665 C C . TYR B 1 73 ? 7.812 2.549 5.148 1 98.06 73 TYR B C 1
ATOM 1667 O O . TYR B 1 73 ? 7.246 3.344 4.395 1 98.06 73 TYR B O 1
ATOM 1675 N N . ASP B 1 74 ? 9.086 2.521 5.484 1 98.19 74 ASP B N 1
ATOM 1676 C CA . ASP B 1 74 ? 9.992 3.443 4.816 1 98.19 74 ASP B CA 1
ATOM 1677 C C . ASP B 1 74 ? 9.906 3.301 3.297 1 98.19 74 ASP B C 1
ATOM 1679 O O . ASP B 1 74 ? 9.945 2.188 2.77 1 98.19 74 ASP B O 1
ATOM 1683 N N . GLY B 1 75 ? 9.727 4.43 2.588 1 97.56 75 GLY B N 1
ATOM 1684 C CA . GLY B 1 75 ? 9.695 4.434 1.133 1 97.56 75 GLY B CA 1
ATOM 1685 C C . GLY B 1 75 ? 8.297 4.344 0.564 1 97.56 75 GLY B C 1
ATOM 1686 O O . GLY B 1 75 ? 8.078 4.625 -0.616 1 97.56 75 GLY B O 1
ATOM 1687 N N . ASP B 1 76 ? 7.289 3.971 1.386 1 98.56 76 ASP B N 1
ATOM 1688 C CA . ASP B 1 76 ? 5.898 3.943 0.946 1 98.56 76 ASP B CA 1
ATOM 1689 C C . ASP B 1 76 ? 5.438 5.328 0.497 1 98.56 76 ASP B C 1
ATOM 1691 O O . ASP B 1 76 ? 6.023 6.34 0.884 1 98.56 76 ASP B O 1
ATOM 1695 N N . LEU B 1 77 ? 4.445 5.297 -0.319 1 98.81 77 LEU B N 1
ATOM 1696 C CA . LEU B 1 77 ? 3.752 6.531 -0.681 1 98.81 77 LEU B CA 1
ATOM 1697 C C . LEU B 1 77 ? 2.414 6.633 0.043 1 98.81 77 LEU B C 1
ATOM 1699 O O . LEU B 1 77 ? 1.537 5.785 -0.141 1 98.81 77 LEU B O 1
ATOM 1703 N N . LEU B 1 78 ? 2.303 7.59 0.842 1 98.88 78 LEU B N 1
ATOM 1704 C CA . LEU B 1 78 ? 1.064 7.844 1.569 1 98.88 78 LEU B CA 1
ATOM 1705 C C . LEU B 1 78 ? 0.138 8.75 0.767 1 98.88 78 LEU B C 1
ATOM 1707 O O . LEU B 1 78 ? 0.535 9.844 0.357 1 98.88 78 LEU B O 1
ATOM 1711 N N . ALA B 1 79 ? -1.059 8.312 0.476 1 98.88 79 ALA B N 1
ATOM 1712 C CA . ALA B 1 79 ? -2.072 9.164 -0.141 1 98.88 79 ALA B CA 1
ATOM 1713 C C . ALA B 1 79 ? -2.691 10.109 0.883 1 98.88 79 ALA B C 1
ATOM 1715 O O . ALA B 1 79 ? -3.16 9.672 1.937 1 98.88 79 ALA B O 1
ATOM 1716 N N . VAL B 1 80 ? -2.711 11.391 0.521 1 98.88 80 VAL B N 1
ATOM 1717 C CA . VAL B 1 80 ? -3.08 12.375 1.527 1 98.88 80 VAL B CA 1
ATOM 1718 C C . VAL B 1 80 ? -4.215 13.25 1.001 1 98.88 80 VAL B C 1
ATOM 1720 O O . VAL B 1 80 ? -4.156 13.742 -0.128 1 98.88 80 VAL B O 1
ATOM 1723 N N . HIS B 1 81 ? -5.215 13.328 1.756 1 98.88 81 HIS B N 1
ATOM 1724 C CA . HIS B 1 81 ? -6.254 14.328 1.553 1 98.88 81 HIS B CA 1
ATOM 1725 C C . HIS B 1 81 ? -5.945 15.609 2.32 1 98.88 81 HIS B C 1
ATOM 1727 O O . HIS B 1 81 ? -5.848 15.594 3.549 1 98.88 81 HIS B O 1
ATOM 1733 N N . THR B 1 82 ? -5.773 16.703 1.618 1 98.69 82 THR B N 1
ATOM 1734 C CA . THR B 1 82 ? -5.406 17.953 2.268 1 98.69 82 THR B CA 1
ATOM 1735 C C . THR B 1 82 ? -6.555 18.469 3.131 1 98.69 82 THR B C 1
ATOM 1737 O O . THR B 1 82 ? -7.691 18.578 2.664 1 98.69 82 THR B O 1
ATOM 1740 N N . THR B 1 83 ? -6.246 18.75 4.375 1 98.56 83 THR B N 1
ATOM 1741 C CA . THR B 1 83 ? -7.156 19.359 5.336 1 98.56 83 THR B CA 1
ATOM 1742 C C . THR B 1 83 ? -6.391 19.906 6.539 1 98.56 83 THR B C 1
ATOM 1744 O O . THR B 1 83 ? -5.25 19.5 6.785 1 98.56 83 THR B O 1
ATOM 1747 N N . ARG B 1 84 ? -7.016 20.75 7.305 1 97.69 84 ARG B N 1
ATOM 1748 C CA . ARG B 1 84 ? -6.391 21.312 8.5 1 97.69 84 ARG B CA 1
ATOM 1749 C C . ARG B 1 84 ? -7 20.719 9.766 1 97.69 84 ARG B C 1
ATOM 1751 O O . ARG B 1 84 ? -6.578 21.047 10.875 1 97.69 84 ARG B O 1
ATOM 1758 N N . GLU B 1 85 ? -7.926 19.797 9.578 1 97.69 85 GLU B N 1
ATOM 1759 C CA . GLU B 1 85 ? -8.633 19.203 10.703 1 97.69 85 GLU B CA 1
ATOM 1760 C C . GLU B 1 85 ? -8.375 17.703 10.797 1 97.69 85 GLU B C 1
ATOM 1762 O O . GLU B 1 85 ? -8.188 17.031 9.773 1 97.69 85 GLU B O 1
ATOM 1767 N N . ALA B 1 86 ? -8.391 17.297 12.062 1 98.44 86 ALA B N 1
ATOM 1768 C CA . ALA B 1 86 ? -8.258 15.859 12.305 1 98.44 86 ALA B CA 1
ATOM 1769 C C . ALA B 1 86 ? -9.047 15.43 13.531 1 98.44 86 ALA B C 1
ATOM 1771 O O . ALA B 1 86 ? -9.188 16.203 14.492 1 98.44 86 ALA B O 1
ATOM 1772 N N . ARG B 1 87 ? -9.516 14.297 13.469 1 98.44 87 ARG B N 1
ATOM 1773 C CA . ARG B 1 87 ? -10.18 13.68 14.617 1 98.44 87 ARG B CA 1
ATOM 1774 C C . ARG B 1 87 ? -9.266 12.672 15.305 1 98.44 87 ARG B C 1
ATOM 1776 O O . ARG B 1 87 ? -8.367 12.109 14.664 1 98.44 87 ARG B O 1
ATOM 1783 N N . ASN B 1 88 ? -9.586 12.438 16.578 1 98.81 88 ASN B N 1
ATOM 1784 C CA . ASN B 1 88 ? -8.805 11.461 17.328 1 98.81 88 ASN B CA 1
ATOM 1785 C C . ASN B 1 88 ? -8.789 10.102 16.641 1 98.81 88 ASN B C 1
ATOM 1787 O O . ASN B 1 88 ? -9.82 9.617 16.188 1 98.81 88 ASN B O 1
ATOM 1791 N N . GLY B 1 89 ? -7.594 9.562 16.516 1 98.75 89 GLY B N 1
ATOM 1792 C CA . GLY B 1 89 ? -7.457 8.227 15.961 1 98.75 89 GLY B CA 1
ATOM 1793 C C . GLY B 1 89 ? -7.055 8.227 14.5 1 98.75 89 GLY B C 1
ATOM 1794 O O . GLY B 1 89 ? -6.559 7.223 13.984 1 98.75 89 GLY B O 1
ATOM 1795 N N . GLN B 1 90 ? -7.262 9.289 13.781 1 98.81 90 GLN B N 1
ATOM 1796 C CA . GLN B 1 90 ? -6.91 9.359 12.367 1 98.81 90 GLN B CA 1
ATOM 1797 C C . GLN B 1 90 ? -5.398 9.469 12.188 1 98.81 90 GLN B C 1
ATOM 1799 O O . GLN B 1 90 ? -4.691 9.953 13.07 1 98.81 90 GLN B O 1
ATOM 1804 N N . ILE B 1 91 ? -4.941 8.922 11.109 1 98.88 91 ILE B N 1
ATOM 1805 C CA . ILE B 1 91 ? -3.539 9.07 10.742 1 98.88 91 ILE B CA 1
ATOM 1806 C C . ILE B 1 91 ? -3.344 10.367 9.961 1 98.88 91 ILE B C 1
ATOM 1808 O O . ILE B 1 91 ? -4.02 10.602 8.961 1 98.88 91 ILE B O 1
ATOM 1812 N N . VAL B 1 92 ? -2.359 11.203 10.43 1 98.94 92 VAL B N 1
ATOM 1813 C CA . VAL B 1 92 ? -2.248 12.547 9.875 1 98.94 92 VAL B CA 1
ATOM 1814 C C . VAL B 1 92 ? -0.819 12.789 9.391 1 98.94 92 VAL B C 1
ATOM 1816 O O . VAL B 1 92 ? 0.12 12.148 9.867 1 98.94 92 VAL B O 1
ATOM 1819 N N . VAL B 1 93 ? -0.696 13.625 8.422 1 98.88 93 VAL B N 1
ATOM 1820 C CA . VAL B 1 93 ? 0.529 14.367 8.141 1 98.88 93 VAL B CA 1
ATOM 1821 C C . VAL B 1 93 ? 0.516 15.688 8.906 1 98.88 93 VAL B C 1
ATOM 1823 O O . VAL B 1 93 ?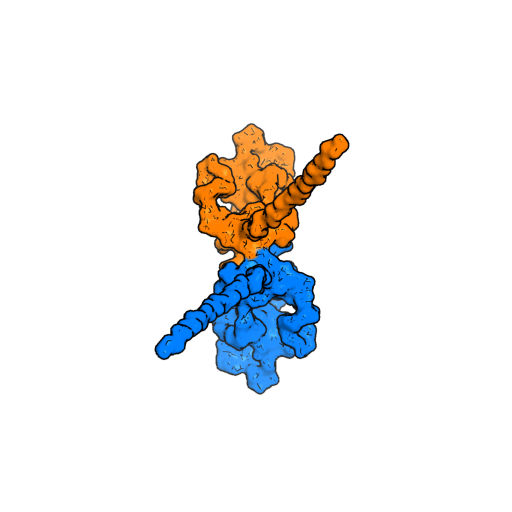 -0.357 16.531 8.688 1 98.88 93 VAL B O 1
ATOM 1826 N N . ALA B 1 94 ? 1.476 15.82 9.781 1 98.62 94 ALA B N 1
ATOM 1827 C CA . ALA B 1 94 ? 1.5 16.984 10.664 1 98.62 94 ALA B CA 1
ATOM 1828 C C . ALA B 1 94 ? 2.842 17.703 10.586 1 98.62 94 ALA B C 1
ATOM 1830 O O . ALA B 1 94 ? 3.891 17.062 10.461 1 98.62 94 ALA B O 1
ATOM 1831 N N . ARG B 1 95 ? 2.785 18.969 10.633 1 97.81 95 ARG B N 1
ATOM 1832 C CA . ARG B 1 95 ? 3.984 19.797 10.719 1 97.81 95 ARG B CA 1
ATOM 1833 C C . ARG B 1 95 ? 4.145 20.375 12.117 1 97.81 95 ARG B C 1
ATOM 1835 O O . ARG B 1 95 ? 3.246 21.062 12.617 1 97.81 95 ARG B O 1
ATOM 1842 N N . VAL B 1 96 ? 5.176 20.047 12.742 1 95.62 96 VAL B N 1
ATOM 1843 C CA . VAL B 1 96 ? 5.594 20.609 14.023 1 95.62 96 VAL B CA 1
ATOM 1844 C C . VAL B 1 96 ? 6.957 21.266 13.883 1 95.62 96 VAL B C 1
ATOM 1846 O O . VAL B 1 96 ? 7.969 20.594 13.68 1 95.62 96 VAL B O 1
ATOM 1849 N N . GLY B 1 97 ? 6.934 22.531 13.992 1 91.62 97 GLY B N 1
ATOM 1850 C CA . GLY B 1 97 ? 8.148 23.25 13.648 1 91.62 97 GLY B CA 1
ATOM 1851 C C . GLY B 1 97 ? 8.516 23.125 12.18 1 91.62 97 GLY B C 1
ATOM 1852 O O . GLY B 1 97 ? 7.699 23.422 11.305 1 91.62 97 GLY B O 1
ATOM 1853 N N . ASP B 1 98 ? 9.75 22.609 11.961 1 90.5 98 ASP B N 1
ATOM 1854 C CA . ASP B 1 98 ? 10.234 22.531 10.586 1 90.5 98 ASP B CA 1
ATOM 1855 C C . ASP B 1 98 ? 10.109 21.094 10.047 1 90.5 98 ASP B C 1
ATOM 1857 O O . ASP B 1 98 ? 10.602 20.797 8.961 1 90.5 98 ASP B O 1
ATOM 1861 N N . GLU B 1 99 ? 9.398 20.344 10.781 1 92.81 99 GLU B N 1
ATOM 1862 C CA . GLU B 1 99 ? 9.375 18.938 10.406 1 92.81 99 GLU B CA 1
ATOM 1863 C C . GLU B 1 99 ? 7.957 18.484 10.07 1 92.81 99 GLU B C 1
ATOM 1865 O O . GLU B 1 99 ? 6.992 18.906 10.703 1 92.81 99 GLU B O 1
ATOM 1870 N N . VAL B 1 100 ? 7.91 17.688 9.047 1 97.06 100 VAL B N 1
ATOM 1871 C CA . VAL B 1 100 ? 6.66 17.016 8.688 1 97.06 100 VAL B CA 1
ATOM 1872 C C . VAL B 1 100 ? 6.723 15.547 9.078 1 97.06 100 VAL B C 1
ATOM 1874 O O . VAL B 1 100 ? 7.715 14.867 8.797 1 97.06 100 VAL B O 1
ATOM 1877 N N . THR B 1 101 ? 5.652 15.078 9.742 1 97.69 101 THR B N 1
ATOM 1878 C CA . THR B 1 101 ? 5.668 13.703 10.227 1 97.69 101 THR B CA 1
ATOM 1879 C C . THR B 1 101 ? 4.305 13.039 10.023 1 97.69 101 THR B C 1
ATOM 1881 O O . THR B 1 101 ? 3.293 13.734 9.883 1 97.69 101 THR B O 1
ATOM 1884 N N . VAL B 1 102 ? 4.332 11.734 9.969 1 98.75 102 VAL B N 1
ATOM 1885 C CA . VAL B 1 102 ? 3.123 10.922 9.922 1 98.75 102 VAL B CA 1
ATOM 1886 C C . VAL B 1 102 ? 2.9 10.258 11.273 1 98.75 102 VAL B C 1
ATOM 1888 O O . VAL B 1 102 ? 3.803 9.602 11.812 1 98.75 102 VAL B O 1
ATOM 1891 N N . LYS B 1 103 ? 1.719 10.469 11.859 1 98.88 103 LYS B N 1
ATOM 1892 C CA . LYS B 1 103 ? 1.406 9.93 13.18 1 98.88 103 LYS B CA 1
ATOM 1893 C C . LYS B 1 103 ? -0.099 9.758 13.359 1 98.88 103 LYS B C 1
ATOM 1895 O O . LYS B 1 103 ? -0.889 10.297 12.578 1 98.88 103 LYS B O 1
ATOM 1900 N N . ARG B 1 104 ? -0.428 9 14.32 1 98.94 104 ARG B N 1
ATOM 1901 C CA . ARG B 1 104 ? -1.813 8.969 14.773 1 98.94 104 ARG B CA 1
ATOM 1902 C C . ARG B 1 104 ? -2.129 10.172 15.664 1 98.94 104 ARG B C 1
ATOM 1904 O O . ARG B 1 104 ? -1.363 10.492 16.562 1 98.94 104 ARG B O 1
ATOM 1911 N N . PHE B 1 105 ? -3.277 10.789 15.5 1 98.94 105 PHE B N 1
ATOM 1912 C CA . PHE B 1 105 ? -3.648 12.055 16.125 1 98.94 105 PHE B CA 1
ATOM 1913 C C . PHE B 1 105 ? -4.48 11.812 17.375 1 98.94 105 PHE B C 1
ATOM 1915 O O . PHE B 1 105 ? -5.41 11.008 17.375 1 98.94 105 PHE B O 1
ATOM 1922 N N . LYS B 1 106 ? -4.074 12.414 18.422 1 98.94 106 LYS B N 1
ATOM 1923 C CA . LYS B 1 106 ? -4.859 12.453 19.656 1 98.94 106 LYS B CA 1
ATOM 1924 C C . LYS B 1 106 ? -4.859 13.852 20.266 1 98.94 106 LYS B C 1
ATOM 1926 O O . LYS B 1 106 ? -3.803 14.469 20.406 1 98.94 106 LYS B O 1
ATOM 1931 N N . ARG B 1 107 ? -5.988 14.305 20.547 1 98.62 107 ARG B N 1
ATOM 1932 C CA . ARG B 1 107 ? -6.105 15.633 21.141 1 98.62 107 ARG B CA 1
ATOM 1933 C C . ARG B 1 107 ? -7.004 15.609 22.359 1 98.62 107 ARG B C 1
ATOM 1935 O O . ARG B 1 107 ? -8.047 14.945 22.375 1 98.62 107 ARG B O 1
ATOM 1942 N N . ASP B 1 108 ? -6.602 16.203 23.438 1 98.19 108 ASP B N 1
ATOM 1943 C CA . ASP B 1 108 ? -7.367 16.484 24.656 1 98.19 108 ASP B CA 1
ATOM 1944 C C . ASP B 1 108 ? -7.227 17.938 25.078 1 98.19 108 ASP B C 1
ATOM 1946 O O . ASP B 1 108 ? -6.238 18.312 25.703 1 98.19 108 ASP B O 1
ATOM 1950 N N . GLY B 1 109 ? -8.242 18.672 24.688 1 96.94 109 GLY B N 1
ATOM 1951 C CA . GLY B 1 109 ? -8.156 20.094 24.922 1 96.94 109 GLY B CA 1
ATOM 1952 C C . GLY B 1 109 ? -7.062 20.766 24.109 1 96.94 109 GLY B C 1
ATOM 1953 O O . GLY B 1 109 ? -7.059 20.703 22.875 1 96.94 109 GLY B O 1
ATOM 1954 N N . LYS B 1 110 ? -6.086 21.375 24.875 1 97.31 110 LYS B N 1
ATOM 1955 C CA . LYS B 1 110 ? -5.016 22.109 24.203 1 97.31 110 LYS B CA 1
ATOM 1956 C C . LYS B 1 110 ? -3.766 21.25 24.062 1 97.31 110 LYS B C 1
ATOM 1958 O O . LYS B 1 110 ? -2.723 21.734 23.625 1 97.31 110 LYS B O 1
ATOM 1963 N N . LYS B 1 111 ? -3.914 20.031 24.438 1 98.38 111 LYS B N 1
ATOM 1964 C CA . LYS B 1 111 ? -2.795 19.109 24.312 1 98.38 111 LYS B CA 1
ATOM 1965 C C . LYS B 1 111 ? -3.016 18.125 23.156 1 98.38 111 LYS B C 1
ATOM 1967 O O . LYS B 1 111 ? -4.094 17.547 23.031 1 98.38 111 LYS B O 1
ATOM 1972 N N . VAL B 1 112 ? -1.983 18.062 22.375 1 98.75 112 VAL B N 1
ATOM 1973 C CA . VAL B 1 112 ? -2.031 17.141 21.25 1 98.75 112 VAL B CA 1
ATOM 1974 C C . VAL B 1 112 ? -0.886 16.141 21.359 1 98.75 112 VAL B C 1
ATOM 1976 O O . VAL B 1 112 ? 0.227 16.5 21.75 1 98.75 112 VAL B O 1
ATOM 1979 N N . TRP B 1 113 ? -1.191 14.914 21.031 1 98.88 113 TRP B N 1
ATOM 1980 C CA . TRP B 1 113 ? -0.187 13.859 20.906 1 98.88 113 TRP B CA 1
ATOM 1981 C C . TRP B 1 113 ? -0.153 13.312 19.469 1 98.88 113 TRP B C 1
ATOM 1983 O O . TRP B 1 113 ? -1.2 13.031 18.891 1 98.88 113 TRP B O 1
ATOM 1993 N N . LEU B 1 114 ? 0.995 13.281 18.938 1 98.88 114 LEU B N 1
ATOM 1994 C CA . LEU B 1 114 ? 1.271 12.539 17.719 1 98.88 114 LEU B CA 1
ATOM 1995 C C . LEU B 1 114 ? 1.921 11.195 18.031 1 98.88 114 LEU B C 1
ATOM 1997 O O . LEU B 1 114 ? 3.084 11.141 18.438 1 98.88 114 LEU B O 1
ATOM 2001 N N . LEU B 1 115 ? 1.162 10.203 17.812 1 98.94 115 LEU B N 1
ATOM 2002 C CA . LEU B 1 115 ? 1.542 8.875 18.281 1 98.94 115 LEU B CA 1
ATOM 2003 C C . LEU B 1 115 ? 2.051 8.008 17.141 1 98.94 115 LEU B C 1
ATOM 2005 O O . LEU B 1 115 ? 1.37 7.848 16.125 1 98.94 115 LEU B O 1
ATOM 2009 N N . ALA B 1 116 ? 3.195 7.438 17.344 1 98.88 116 ALA B N 1
ATOM 2010 C CA . ALA B 1 116 ? 3.707 6.461 16.391 1 98.88 116 ALA B CA 1
ATOM 2011 C C . ALA B 1 116 ? 2.994 5.121 16.547 1 98.88 116 ALA B C 1
ATOM 2013 O O . ALA B 1 116 ? 2.434 4.824 17.594 1 98.88 116 ALA B O 1
ATOM 2014 N N . GLU B 1 117 ? 2.863 4.387 15.453 1 98.5 117 GLU B N 1
ATOM 2015 C CA . GLU B 1 117 ? 2.479 2.979 15.508 1 98.5 117 GLU B CA 1
ATOM 2016 C C . GLU B 1 117 ? 3.703 2.07 15.492 1 98.5 117 GLU B C 1
ATOM 2018 O O . GLU B 1 117 ? 3.871 1.256 14.586 1 98.5 117 GLU B O 1
ATOM 2023 N N . ASN B 1 118 ? 4.531 2.203 16.422 1 98.62 118 ASN B N 1
ATOM 2024 C CA . ASN B 1 118 ? 5.812 1.553 16.688 1 98.62 118 ASN B CA 1
ATOM 2025 C C . ASN B 1 118 ? 6.305 1.849 18.109 1 98.62 118 ASN B C 1
ATOM 2027 O O . ASN B 1 118 ? 6.598 3 18.438 1 98.62 118 ASN B O 1
ATOM 2031 N N . PRO B 1 119 ? 6.422 0.89 18.906 1 98.06 119 PRO B N 1
ATOM 2032 C CA . PRO B 1 119 ? 6.762 1.118 20.312 1 98.06 119 PRO B CA 1
ATOM 2033 C C . PRO B 1 119 ? 8.164 1.699 20.5 1 98.06 119 PRO B C 1
ATOM 2035 O O . PRO B 1 119 ? 8.484 2.211 21.562 1 98.06 119 PRO B O 1
ATOM 2038 N N . GLU B 1 120 ? 8.945 1.622 19.516 1 98.25 120 GLU B N 1
ATOM 2039 C CA . GLU B 1 120 ? 10.312 2.131 19.594 1 98.25 120 GLU B CA 1
ATOM 2040 C C . GLU B 1 120 ? 10.344 3.654 19.516 1 98.25 120 GLU B C 1
ATOM 2042 O O . GLU B 1 120 ? 11.391 4.273 19.703 1 98.25 120 GLU B O 1
ATOM 2047 N N . PHE B 1 121 ? 9.258 4.312 19.297 1 98.44 121 PHE B N 1
ATOM 2048 C CA . PHE B 1 121 ? 9.164 5.758 19.141 1 98.44 121 PHE B CA 1
ATOM 2049 C C . PHE B 1 121 ? 8.344 6.375 20.266 1 98.44 121 PHE B C 1
ATOM 2051 O O . PHE B 1 121 ? 7.25 5.895 20.578 1 98.44 121 PHE B O 1
ATOM 2058 N N . ALA B 1 122 ? 8.797 7.426 20.734 1 98.25 122 ALA B N 1
ATOM 2059 C CA . ALA B 1 122 ? 8.07 8.148 21.781 1 98.25 122 ALA B CA 1
ATOM 2060 C C . ALA B 1 122 ? 7.008 9.062 21.172 1 98.25 122 ALA B C 1
ATOM 2062 O O . ALA B 1 122 ? 7.172 9.555 20.062 1 98.25 122 ALA B O 1
ATOM 2063 N N . PRO B 1 123 ? 5.988 9.273 21.953 1 98.5 123 PRO B N 1
ATOM 2064 C CA . PRO B 1 123 ? 5 10.25 21.484 1 98.5 123 PRO B CA 1
ATOM 2065 C C . PRO B 1 123 ? 5.578 11.664 21.375 1 98.5 123 PRO B C 1
ATOM 2067 O O . PRO B 1 123 ? 6.473 12.031 22.141 1 98.5 123 PRO B O 1
ATOM 2070 N N . ILE B 1 124 ? 5.094 12.367 20.391 1 98.31 124 ILE B N 1
ATOM 2071 C CA . ILE B 1 124 ? 5.363 13.797 20.297 1 98.31 124 ILE B CA 1
ATOM 2072 C C . ILE B 1 124 ? 4.223 14.578 20.953 1 98.31 124 ILE B C 1
ATOM 2074 O O . ILE B 1 124 ? 3.07 14.477 20.531 1 98.31 124 ILE B O 1
ATOM 2078 N N . GLU B 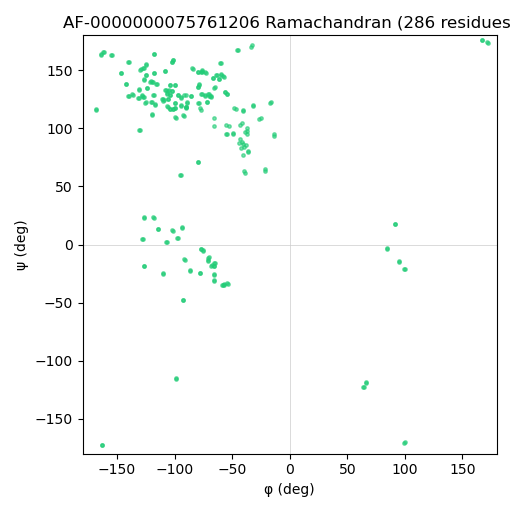1 125 ? 4.484 15.312 21.906 1 98.38 125 GLU B N 1
ATOM 2079 C CA . GLU B 1 125 ? 3.488 16.125 22.594 1 98.38 125 GLU B CA 1
ATOM 2080 C C . GLU B 1 125 ? 3.572 17.578 22.172 1 98.38 125 GLU B C 1
ATOM 2082 O O . GLU B 1 125 ? 4.66 18.156 22.125 1 98.38 125 GLU B O 1
ATOM 2087 N N . VAL B 1 126 ? 2.451 18.062 21.891 1 98.31 126 VAL B N 1
ATOM 2088 C CA . VAL B 1 126 ? 2.381 19.453 21.453 1 98.31 126 VAL B CA 1
ATOM 2089 C C . VAL B 1 126 ? 1.39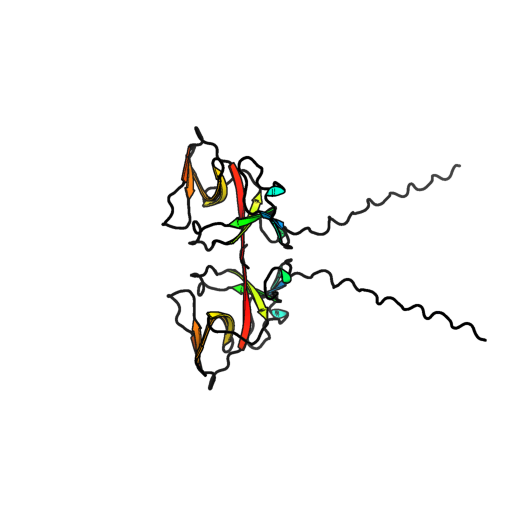4 20.219 22.328 1 98.31 126 VAL B C 1
ATOM 2091 O O . VAL B 1 126 ? 0.219 19.859 22.422 1 98.31 126 VAL B O 1
ATOM 2094 N N . ASP B 1 127 ? 1.879 21.25 22.953 1 98.31 127 ASP B N 1
ATOM 2095 C CA . ASP B 1 127 ? 1.021 22.172 23.688 1 98.31 127 ASP B CA 1
ATOM 2096 C C . ASP B 1 127 ? 0.574 23.328 22.797 1 98.31 127 ASP B C 1
ATOM 2098 O O . ASP B 1 127 ? 1.359 24.234 22.5 1 98.31 127 ASP B O 1
ATOM 2102 N N . LEU B 1 128 ? -0.653 23.312 22.5 1 97 128 LEU B N 1
ATOM 2103 C CA . LEU B 1 128 ? -1.171 24.25 21.5 1 97 128 LEU B CA 1
ATOM 2104 C C . LEU B 1 128 ? -1.165 25.672 22.031 1 97 128 LEU B C 1
ATOM 2106 O O . LEU B 1 128 ? -1.33 26.625 21.266 1 97 128 LEU B O 1
ATOM 2110 N N . GLU B 1 129 ? -0.943 25.828 23.25 1 97.19 129 GLU B N 1
ATOM 2111 C CA . GLU B 1 129 ? -0.841 27.172 23.828 1 97.19 129 GLU B CA 1
ATOM 2112 C C . GLU B 1 129 ? 0.52 27.797 23.531 1 97.19 129 GLU B C 1
ATOM 2114 O O . GLU B 1 129 ? 0.653 29.016 23.5 1 97.19 129 GLU B O 1
ATOM 2119 N N . HIS B 1 130 ? 1.471 26.969 23.297 1 96.44 130 HIS B N 1
ATOM 2120 C CA . HIS B 1 130 ? 2.832 27.484 23.203 1 96.44 130 HIS B CA 1
ATOM 2121 C C . HIS B 1 130 ? 3.496 27.062 21.906 1 96.44 130 HIS B C 1
ATOM 2123 O O . HIS B 1 130 ? 4.543 27.594 21.531 1 96.44 130 HIS B O 1
ATOM 2129 N N . GLN B 1 131 ? 2.939 26.062 21.312 1 96.31 131 GLN B N 1
ATOM 2130 C CA . GLN B 1 131 ? 3.531 25.516 20.094 1 96.31 131 GLN B CA 1
ATOM 2131 C C . GLN B 1 131 ? 2.523 25.5 18.953 1 96.31 131 GLN B C 1
ATOM 2133 O O . GLN B 1 131 ? 1.314 25.438 19.188 1 96.31 131 GLN B O 1
ATOM 2138 N N . GLU B 1 132 ? 3.119 25.531 17.766 1 95.75 132 GLU B N 1
ATOM 2139 C CA . GLU B 1 132 ? 2.275 25.453 16.578 1 95.75 132 GLU B CA 1
ATOM 2140 C C . GLU B 1 132 ? 2.24 24.047 16 1 95.75 132 GLU B C 1
ATOM 2142 O O . GLU B 1 132 ? 3.266 23.359 15.961 1 95.75 132 GLU B O 1
ATOM 2147 N N . LEU B 1 133 ? 1.141 23.672 15.648 1 97.56 133 LEU B N 1
ATOM 2148 C CA . LEU B 1 133 ? 0.894 22.422 14.938 1 97.56 133 LEU B CA 1
ATOM 2149 C C . LEU B 1 133 ? 0.011 22.641 13.719 1 97.56 133 LEU B C 1
ATOM 2151 O O . LEU B 1 133 ? -1.045 23.281 13.82 1 97.56 133 LEU B O 1
ATOM 2155 N N . VAL B 1 134 ? 0.49 22.203 12.594 1 97.69 134 VAL B N 1
ATOM 2156 C CA . VAL B 1 134 ? -0.315 22.297 11.383 1 97.69 134 VAL B CA 1
ATOM 2157 C C . VAL B 1 134 ? -0.625 20.906 10.852 1 97.69 134 VAL B C 1
ATOM 2159 O O . VAL B 1 134 ? 0.286 20.109 10.609 1 97.69 134 VAL B O 1
ATOM 2162 N N . ILE B 1 135 ? -1.88 20.609 10.766 1 98.5 135 ILE B N 1
ATOM 2163 C CA . ILE B 1 135 ? -2.281 19.406 10.055 1 98.5 135 ILE B CA 1
ATOM 2164 C C . ILE B 1 135 ? -2.215 19.641 8.547 1 98.5 135 ILE B C 1
ATOM 2166 O O . ILE B 1 135 ? -2.967 20.453 8.008 1 98.5 135 ILE B O 1
ATOM 2170 N N . GLU B 1 136 ? -1.344 18.906 7.906 1 98.31 136 GLU B N 1
ATOM 2171 C CA . GLU B 1 136 ? -1.161 19.062 6.469 1 98.31 136 GLU B CA 1
ATOM 2172 C C . GLU B 1 136 ? -2.158 18.203 5.691 1 98.31 136 GLU B C 1
ATOM 2174 O O . GLU B 1 136 ? -2.439 18.484 4.523 1 98.31 136 GLU B O 1
ATOM 2179 N N . GLY B 1 137 ? -2.672 17.156 6.344 1 98.88 137 GLY B N 1
ATOM 2180 C CA . GLY B 1 137 ? -3.672 16.312 5.703 1 98.88 137 GLY B CA 1
ATOM 2181 C C . GLY B 1 137 ? -3.918 15.008 6.434 1 98.88 137 GLY B C 1
ATOM 2182 O O . GLY B 1 137 ? -3.273 14.727 7.445 1 98.88 137 GLY B O 1
ATOM 2183 N N . LEU B 1 138 ? -4.898 14.281 5.879 1 98.94 138 LEU B N 1
ATOM 2184 C CA . LEU B 1 138 ? -5.262 12.953 6.371 1 98.94 138 LEU B CA 1
ATOM 2185 C C . LEU B 1 138 ? -4.723 11.867 5.449 1 98.94 138 LEU B C 1
ATOM 2187 O O . LEU B 1 138 ? -4.793 11.992 4.223 1 98.94 138 LEU B O 1
ATOM 2191 N N . SER B 1 139 ? -4.203 10.852 6.113 1 98.88 139 SER B N 1
ATOM 2192 C CA . SER B 1 139 ? -3.873 9.672 5.328 1 98.88 139 SER B CA 1
ATOM 2193 C C . SER B 1 139 ? -5.133 8.945 4.859 1 98.88 139 SER B C 1
ATOM 2195 O O . SER B 1 139 ? -6.008 8.625 5.668 1 98.88 139 SER B O 1
ATOM 2197 N N . VAL B 1 140 ? -5.215 8.641 3.537 1 98.81 140 VAL B N 1
ATOM 2198 C CA . VAL B 1 140 ? -6.418 8.008 3.01 1 98.81 140 VAL B CA 1
ATOM 2199 C C . VAL B 1 140 ? -6.043 6.75 2.229 1 98.81 140 VAL B C 1
ATOM 2201 O O . VAL B 1 140 ? -6.906 6.094 1.645 1 98.81 140 VAL B O 1
ATOM 2204 N N . GLY B 1 141 ? -4.738 6.387 2.238 1 98.62 141 GLY B N 1
ATOM 2205 C CA . GLY B 1 141 ? -4.262 5.195 1.56 1 98.62 141 GLY B CA 1
ATOM 2206 C C . GLY B 1 141 ? -2.748 5.086 1.54 1 98.62 141 GLY B C 1
ATOM 2207 O O . GLY B 1 141 ? -2.049 5.992 1.996 1 98.62 141 GLY B O 1
ATOM 2208 N N . VAL B 1 142 ? -2.252 3.975 1.063 1 98.81 142 VAL B N 1
ATOM 2209 C CA . VAL B 1 142 ? -0.821 3.707 0.958 1 98.81 142 VAL B CA 1
ATOM 2210 C C . VAL B 1 142 ? -0.532 2.949 -0.336 1 98.81 142 VAL B C 1
ATOM 2212 O O . VAL B 1 142 ? -1.293 2.059 -0.726 1 98.81 142 VAL B O 1
ATOM 2215 N N . ILE B 1 143 ? 0.507 3.312 -0.995 1 98.56 143 ILE B N 1
ATOM 2216 C CA . ILE B 1 143 ? 1 2.605 -2.172 1 98.56 143 ILE B CA 1
ATOM 2217 C C . ILE B 1 143 ? 2.457 2.199 -1.957 1 98.56 143 ILE B C 1
ATOM 2219 O O . ILE B 1 143 ? 3.264 2.992 -1.466 1 98.56 143 ILE B O 1
ATOM 2223 N N . ARG B 1 144 ? 2.725 0.959 -2.311 1 98.31 144 ARG B N 1
ATOM 2224 C CA . ARG B 1 144 ? 4.09 0.448 -2.24 1 98.31 144 ARG B CA 1
ATOM 2225 C C . ARG B 1 144 ? 4.504 -0.193 -3.561 1 98.31 144 ARG B C 1
ATOM 2227 O O . ARG B 1 144 ? 3.781 -1.03 -4.105 1 98.31 144 ARG B O 1
ATOM 2234 N N . ARG B 1 145 ? 5.602 0.215 -4.07 1 93.88 145 ARG B N 1
ATOM 2235 C CA . ARG B 1 145 ? 6.109 -0.395 -5.297 1 93.88 145 ARG B CA 1
ATOM 2236 C C . ARG B 1 145 ? 7.539 -0.884 -5.113 1 93.88 145 ARG B C 1
ATOM 2238 O O . ARG B 1 145 ? 8.258 -0.41 -4.227 1 93.88 145 ARG B O 1
#

Nearest PDB structures (foldseek):
  8b0v-assembly1_A-2  TM=9.889E-01  e=7.164E-21  Pseudomonas aeruginosa
  1jhc-assembly1_A-2  TM=9.766E-01  e=1.505E-18  Escherichia coli
  7zra-assembly2_B  TM=9.915E-01  e=6.311E-18  Escherichia coli
  1jhh-assembly1_A  TM=8.715E-01  e=1.505E-18  Escherichia coli
  1jhf-assembly1_A  TM=8.628E-01  e=3.082E-18  Escherichia coli

InterPro domains:
  IPR006197 Peptidase S24, LexA-like [PR00726] (58-68)
  IPR006197 Peptidase S24, LexA-like [PR00726] (69-80)
  IPR006197 Peptidase S24, LexA-like [PR00726] (97-109)
  IPR006200 Transcription regulator LexA [TIGR00498] (2-145)
  IPR015927 Peptidase S24/S26A/S26B/S26C [PF00717] (24-137)
  IPR036286 LexA/Signal peptidase-like superfamily [SSF51306] (22-144)
  IPR039418 LexA-like [cd06529] (58-134)
  IPR050077 LexA repressor [PTHR33516] (2-145)

Solvent-accessible surface area (backbone atoms only — not comparable to full-atom values): 16132 Å² total; per-residue (Å²): 137,80,83,76,77,76,74,74,75,74,70,73,76,74,63,68,71,70,76,87,67,41,29,44,27,26,52,69,68,58,65,94,50,65,74,82,36,72,89,19,51,73,49,68,40,54,32,50,38,72,75,26,70,68,46,36,63,33,26,36,51,37,80,52,58,49,35,42,76,75,44,42,43,58,70,24,30,34,26,23,23,73,40,75,73,83,52,73,70,41,45,30,34,32,31,51,81,65,40,76,47,71,26,31,34,39,70,61,91,58,36,34,37,39,32,46,39,30,90,90,46,73,70,45,77,42,47,57,87,81,44,68,75,43,43,60,15,35,56,30,31,39,38,37,104,137,80,81,76,78,77,76,73,75,74,69,72,75,74,63,67,71,70,77,86,66,41,30,44,28,25,52,70,67,59,67,92,50,62,73,82,37,72,88,18,51,72,50,67,41,53,33,52,39,74,75,26,70,69,46,36,64,33,26,37,51,36,80,53,58,47,34,42,75,76,46,42,43,58,69,24,30,34,28,24,24,73,39,74,73,82,55,72,71,40,45,29,34,34,31,52,81,65,40,77,46,72,27,32,35,38,68,61,89,57,37,34,38,38,31,46,40,32,89,91,46,73,67,44,76,42,46,56,86,82,42,68,73,42,44,60,17,36,57,30,30,38,40,38,104

Sequence (290 aa):
MTPGASRGIRIPDFEPAPAETGLPIIGRVAAGAPILAQQHVEESCQISPAFFHPRADYLLRVHGMSMKDIGIYDGDLLAVHTTREARNGQIVVARVGDEVTVKRFKRDGKKVWLLAENPEFAPIEVDLEHQELVIEGLSVGVIRRMTPGASRGIRIPDFEPAPAETGLPIIGRVAAGAPILAQQHVEESCQISPAFFHPRADYLLRVHGMSMKDIGIYDGDLLAVHTTREARNGQIVVARVGDEVTVKRFKRDGKKVWLLAENPEFAPIEVDLEHQELVIEGLSVGVIRR

Organism: Stutzerimonas stutzeri (strain A1501) (NCBI:txid379731)

Foldseek 3Di:
DDPPDPPPPPPPPVPPPPPQFFAFEFEDDFFPDQSPDPVRTDGGDPDHQVVWVVGFRHWYQDAACQAPLVPDHHRKTFGWDFDQDDDAQFWFFKDWHRDTHTFGWDDDVQKIWGHTNDPVDDIDIDRNVVTDMGTGGTGGDIDDD/DPPPDPPPPPPPPVPPPPPQFFAFEFEDDFFPDQSPDPVRTDGGDPDHQVVWVVGFRHWYQDAACQAPLVPDHHRKTFGWDFDQDDDAQFWFFKDWHRDTHTFGWDDDVQKIWGHTNDPVDDIDIDRNVVTDMGTGGTGGDIDDD

Secondary structure (DSSP, 8-state):
-----------------S----EEEE-PPPTTS-TT-GGGEEEEE-B-GGGSSSPP-EEEE--SSTTGGGT--TTPEEEEE--S---TT-EEEEEETTEEEEEEEEEETTEEEEE-SSTTSPPEEEETTTS-EEEEEEEEEEEE-/----------------SS----EEEE-PPPTTS-TT-GGGEEEEE-B-GGGSSS---EEEE--SSTTGGGT--TT-EEEEE--S---TT-EEEEEETTEEEEEEEEEETTEEEEE-SSTTSPPEEEETTTS-EEEEEEEEEEEE-

Radius of gyration: 25.32 Å; Cα contacts (8 Å, |Δi|>4): 648; chains: 2; bounding box: 53×79×95 Å